Protein AF-A0A432JKK3-F1 (afdb_monomer)

Foldseek 3Di:
DAFLDWDDLDDQKIKGWDFDADPVRHTQFTKIWIWRCNPVVDIDTLEMDTPRAWDWCCSPVVQQWDQDNVQQWIWTWTQGPVVLDAWIFIWHCPPSYTDGPDTGFQQDDPPVDDWDDPAAWDDQPPPLPPDDADPPGKTKGKAQQLADDDIPQKDKDKAAPVRCVVCVVNVSNPPDDRDVSIIMIIIHGNPPSRTFHFRHWDDDPQWIWTDGPFWIWTARPNNRHTDDIDTRD

Secondary structure (DSSP, 8-state):
-EEEEEEEEETTEEEEEEEEE-TTS-EEEEEEEEEE-SSTTS-EEEEEEE-SS-B-GGGT-GGG-EEEGGGTEEEEEEEETTTTEEEEEEEEEETTEEEEEEEE--PPP---PPP---SPEE---TT-TTS-PPTT--EEEEETT-----BTTEEEEEE-HHHHHHHGGGGT--S----TT-EEEEEEE-SS--PPPP-EEEEETTEEEEEETTEEEEEETTT--EEEEEE--

Solvent-accessible surface area (backbone atoms only — not comparable to full-atom values): 13101 Å² total; per-residue (Å²): 87,57,60,63,33,78,43,79,76,53,93,42,29,37,40,28,33,28,33,35,34,49,99,86,68,50,73,56,15,21,28,37,37,37,28,41,44,76,44,80,93,64,64,42,80,62,31,67,45,70,69,82,29,44,40,48,58,39,52,84,39,63,80,25,46,32,79,42,73,95,78,28,35,38,36,35,33,36,40,21,82,91,76,72,42,30,23,30,42,36,29,38,53,56,96,73,40,59,42,78,78,48,69,44,65,64,64,80,79,91,71,87,66,82,75,59,76,94,38,57,70,48,81,62,49,96,74,60,85,82,66,94,68,61,85,88,45,71,50,41,25,50,28,69,85,51,59,64,70,69,36,70,67,33,51,67,50,76,30,43,55,66,46,38,73,74,49,16,67,82,70,18,49,65,97,72,86,57,54,90,66,19,26,38,34,47,29,29,56,44,89,75,68,82,38,62,53,43,56,36,53,49,76,60,90,79,28,37,33,39,32,30,95,54,34,41,34,33,18,39,62,90,79,54,46,79,74,46,78,43,71,69,54

Structure (mmCIF, N/CA/C/O backbone):
data_AF-A0A432JKK3-F1
#
_entry.id   AF-A0A432JKK3-F1
#
loop_
_atom_site.group_PDB
_atom_site.id
_atom_site.type_symbol
_atom_site.label_atom_id
_atom_site.label_alt_id
_atom_site.label_comp_id
_atom_site.label_asym_id
_atom_site.label_entity_id
_atom_site.label_seq_id
_atom_site.pdbx_PDB_ins_code
_atom_site.Cartn_x
_atom_site.Cartn_y
_atom_site.Cartn_z
_atom_site.occupancy
_atom_site.B_iso_or_equiv
_atom_site.auth_seq_id
_atom_site.auth_comp_id
_atom_site.auth_asym_id
_atom_site.auth_atom_id
_atom_site.pdbx_PDB_model_num
ATOM 1 N N . GLY A 1 1 ? -4.359 12.176 16.155 1.00 91.50 1 GLY A N 1
ATOM 2 C CA . GLY A 1 1 ? -4.530 11.662 14.775 1.00 91.50 1 GLY A CA 1
ATOM 3 C C . GLY A 1 1 ? -5.991 11.670 14.350 1.00 91.50 1 GLY A C 1
ATOM 4 O O . GLY A 1 1 ? -6.833 12.000 15.174 1.00 91.50 1 GLY A O 1
ATOM 5 N N . TYR A 1 2 ? -6.294 11.298 13.104 1.00 94.62 2 TYR A N 1
ATOM 6 C CA . TYR A 1 2 ? -7.647 11.281 12.518 1.00 94.62 2 TYR A CA 1
ATOM 7 C C . TYR A 1 2 ? -7.847 10.081 11.573 1.00 94.62 2 TYR A C 1
ATOM 9 O O . TYR A 1 2 ? -6.875 9.408 11.229 1.00 94.62 2 TYR A O 1
ATOM 17 N N . SER A 1 3 ? -9.094 9.836 11.160 1.00 95.94 3 SER A N 1
ATOM 18 C CA . SER A 1 3 ? -9.457 8.881 10.102 1.00 95.94 3 SER A CA 1
ATOM 19 C C . SER A 1 3 ? -9.957 9.657 8.882 1.00 95.94 3 SER A C 1
ATOM 21 O O . SER A 1 3 ? -10.907 10.429 9.007 1.00 95.94 3 SER A O 1
ATOM 23 N N . GLY A 1 4 ? -9.310 9.490 7.729 1.00 95.12 4 GLY A N 1
ATOM 24 C CA . GLY A 1 4 ? -9.723 10.073 6.446 1.00 95.12 4 GLY A CA 1
ATOM 25 C C . GLY A 1 4 ? -10.670 9.168 5.649 1.00 95.12 4 GLY A C 1
ATOM 26 O O . GLY A 1 4 ? -11.428 9.648 4.811 1.00 95.12 4 GLY A O 1
ATOM 27 N N . TYR A 1 5 ? -10.673 7.868 5.949 1.00 97.69 5 TYR A N 1
ATOM 28 C CA . TYR A 1 5 ? -11.545 6.866 5.342 1.00 97.69 5 TYR A CA 1
ATOM 29 C C . TYR A 1 5 ? -12.106 5.925 6.413 1.00 97.69 5 TYR A C 1
ATOM 31 O O . TYR A 1 5 ? -11.402 5.568 7.357 1.00 97.69 5 TYR A O 1
ATOM 39 N N . LEU A 1 6 ? -13.373 5.531 6.276 1.00 97.25 6 LEU A N 1
ATOM 40 C CA . LEU A 1 6 ? -14.058 4.596 7.171 1.00 97.25 6 LEU A CA 1
ATOM 41 C C . LEU A 1 6 ? -14.615 3.431 6.352 1.00 97.25 6 LEU A C 1
ATOM 43 O O . LEU A 1 6 ? -15.254 3.654 5.323 1.00 97.25 6 LEU A O 1
ATOM 47 N N . HIS A 1 7 ? -14.417 2.205 6.830 1.00 97.81 7 HIS A N 1
ATOM 48 C CA . HIS A 1 7 ? -14.929 1.002 6.182 1.00 97.81 7 HIS A CA 1
ATOM 49 C C . HIS A 1 7 ? -15.589 0.053 7.193 1.00 97.81 7 HIS A C 1
ATOM 51 O O . HIS A 1 7 ? -14.950 -0.292 8.188 1.00 97.81 7 HIS A O 1
ATOM 57 N N . PRO A 1 8 ? -16.835 -0.401 6.967 1.00 96.88 8 PRO A N 1
ATOM 58 C CA . PRO A 1 8 ? -17.436 -1.463 7.771 1.00 96.88 8 PRO A CA 1
ATOM 59 C C . PRO A 1 8 ? -16.678 -2.784 7.588 1.00 96.88 8 PRO A C 1
ATOM 61 O O . PRO A 1 8 ? -16.481 -3.226 6.461 1.00 96.88 8 PRO A O 1
ATOM 64 N N . VAL A 1 9 ? -16.271 -3.426 8.683 1.00 97.06 9 VAL A N 1
ATOM 65 C CA . VAL A 1 9 ? -15.482 -4.683 8.662 1.00 97.06 9 VAL A CA 1
ATOM 66 C C . VAL A 1 9 ? -16.174 -5.837 9.393 1.00 97.06 9 VAL A C 1
ATOM 68 O O . VAL A 1 9 ? -15.612 -6.914 9.559 1.00 97.06 9 VAL A O 1
ATOM 71 N N . GLY A 1 10 ? -17.417 -5.628 9.818 1.00 90.94 10 GLY A N 1
ATOM 72 C CA . GLY A 1 10 ? -18.243 -6.615 10.499 1.00 90.94 10 GLY A CA 1
ATOM 73 C C . GLY A 1 10 ? -19.447 -5.954 11.157 1.00 90.94 10 GLY A C 1
ATOM 74 O O . GLY A 1 10 ? -19.631 -4.737 11.067 1.00 90.94 10 GLY A O 1
ATOM 75 N N . ASP A 1 11 ? -20.254 -6.756 11.840 1.00 91.38 11 ASP A N 1
ATOM 76 C CA . ASP A 1 11 ? -21.423 -6.256 12.558 1.00 91.38 11 ASP A CA 1
ATOM 77 C C . ASP A 1 11 ? -20.986 -5.351 13.713 1.00 91.38 11 ASP A C 1
ATOM 79 O O . ASP A 1 11 ? -20.280 -5.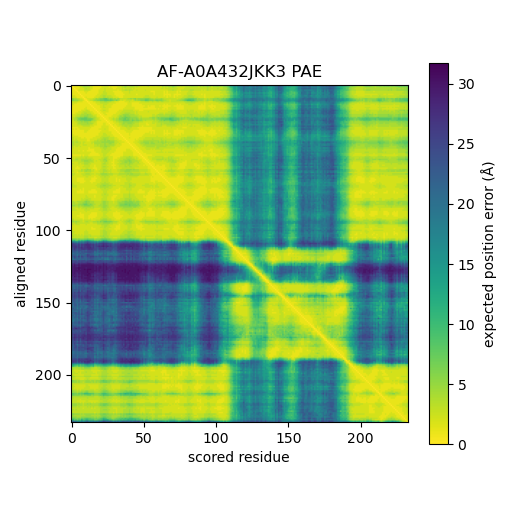776 14.625 1.00 91.38 11 ASP A O 1
ATOM 83 N N . GLY A 1 12 ? -21.385 -4.078 13.649 1.00 95.44 12 GLY A N 1
ATOM 84 C CA . GLY A 1 12 ? -21.014 -3.078 14.650 1.00 95.44 12 GLY A CA 1
ATOM 85 C C . GLY A 1 12 ? -19.531 -2.698 14.649 1.00 95.44 12 GLY A C 1
ATOM 86 O O . GLY A 1 12 ? -19.095 -2.057 15.596 1.00 95.44 12 GLY A O 1
ATOM 87 N N . LEU A 1 13 ? -18.752 -3.050 13.617 1.00 97.62 13 LEU A N 1
ATOM 88 C CA . LEU A 1 13 ? -17.323 -2.731 13.543 1.00 97.62 13 LEU A CA 1
ATOM 89 C C . LEU A 1 13 ? -16.984 -1.856 12.337 1.00 97.62 13 LEU A C 1
ATOM 91 O O . LEU A 1 13 ? -17.356 -2.153 11.198 1.00 97.62 13 LEU A O 1
ATOM 95 N N . VAL A 1 14 ? -16.198 -0.808 12.582 1.00 98.06 14 VAL A N 1
ATOM 96 C CA . VAL A 1 14 ? -15.684 0.094 11.543 1.00 98.06 14 VAL A CA 1
ATOM 97 C C . VAL A 1 14 ? -14.173 0.232 11.674 1.00 98.06 14 VAL A C 1
ATOM 99 O O . VAL A 1 14 ? -13.651 0.542 12.741 1.00 98.06 14 VAL A O 1
ATOM 102 N N . LEU A 1 15 ? -13.465 0.050 10.563 1.00 98.50 15 LEU A N 1
ATOM 103 C CA . LEU A 1 15 ? -12.052 0.378 10.438 1.00 98.50 15 LEU A CA 1
ATOM 104 C C . LEU A 1 15 ? -11.906 1.817 9.940 1.00 98.50 15 LEU A C 1
ATOM 106 O O . LEU A 1 15 ? -12.374 2.152 8.852 1.00 98.50 15 LEU A O 1
ATOM 110 N N . GLY A 1 16 ? -11.237 2.661 10.720 1.00 98.06 16 GLY A N 1
ATOM 111 C CA . GLY A 1 16 ? -10.839 3.999 10.302 1.00 98.06 16 GLY A CA 1
ATOM 112 C C . GLY A 1 16 ? -9.382 4.045 9.866 1.00 98.06 16 GLY A C 1
ATOM 113 O O . GLY A 1 16 ? -8.504 3.699 10.648 1.00 98.06 16 GLY A O 1
ATOM 114 N N . ILE A 1 17 ? -9.127 4.496 8.641 1.00 98.44 17 ILE A N 1
ATOM 115 C CA . ILE A 1 17 ? -7.791 4.644 8.053 1.00 98.44 17 ILE A CA 1
ATOM 116 C C . ILE A 1 17 ? -7.478 6.132 7.919 1.00 98.44 17 ILE A C 1
ATOM 118 O O . ILE A 1 17 ? -8.304 6.907 7.434 1.00 98.44 17 ILE A O 1
ATOM 122 N N . GLY A 1 18 ? -6.295 6.541 8.362 1.00 96.69 18 GLY A N 1
ATOM 123 C CA . GLY A 1 18 ? -5.851 7.927 8.295 1.00 96.69 18 GLY A CA 1
ATOM 124 C C . GLY A 1 18 ? -4.433 8.106 8.816 1.00 96.69 18 GLY A C 1
ATOM 125 O O . GLY A 1 18 ? -3.538 7.321 8.499 1.00 96.69 18 GLY A O 1
ATOM 126 N N . GLN A 1 19 ? -4.238 9.126 9.651 1.00 96.75 19 GLN A N 1
ATOM 127 C CA . GLN A 1 19 ? -2.922 9.542 10.134 1.00 96.75 19 GLN A CA 1
ATOM 128 C C . GLN A 1 19 ? -2.880 9.674 11.655 1.00 96.75 19 GLN A C 1
ATOM 130 O O . GLN A 1 19 ? -3.795 10.208 12.297 1.00 96.75 19 GLN A O 1
ATOM 135 N N . ASP A 1 20 ? -1.757 9.280 12.244 1.00 96.31 20 ASP A N 1
ATOM 136 C CA . ASP A 1 20 ? -1.329 9.813 13.527 1.00 96.31 20 ASP A CA 1
ATOM 137 C C . ASP A 1 20 ? -0.952 11.286 13.399 1.00 96.31 20 ASP A C 1
ATOM 139 O O . ASP A 1 20 ? -0.546 11.765 12.339 1.00 96.31 20 ASP A O 1
ATOM 143 N N . ALA A 1 21 ? -1.148 12.027 14.487 1.00 94.81 21 ALA A N 1
ATOM 144 C CA . ALA A 1 21 ? -0.837 13.447 14.528 1.00 94.81 21 ALA A CA 1
ATOM 145 C C . ALA A 1 21 ? -0.554 13.905 15.956 1.00 94.81 21 ALA A C 1
ATOM 147 O O . ALA A 1 21 ? -1.167 13.384 16.891 1.00 94.81 21 ALA A O 1
ATOM 148 N N . THR A 1 22 ? 0.321 14.901 16.086 1.00 94.12 22 THR A N 1
ATOM 149 C CA . THR A 1 22 ? 0.602 15.608 17.342 1.00 94.12 22 THR A CA 1
ATOM 150 C C . THR A 1 22 ? -0.584 16.471 17.781 1.00 94.12 22 THR A C 1
ATOM 152 O O . THR A 1 22 ? -1.463 16.789 16.978 1.00 94.12 22 THR A O 1
ATOM 155 N N . ASP A 1 23 ? -0.560 16.951 19.028 1.00 93.19 23 ASP A N 1
ATOM 156 C CA . ASP A 1 23 ? -1.584 17.860 19.577 1.00 93.19 23 ASP A CA 1
ATOM 157 C C . ASP A 1 23 ? -1.678 19.203 18.832 1.00 93.19 23 ASP A C 1
ATOM 159 O O . ASP A 1 23 ? -2.687 19.897 18.888 1.00 93.19 23 ASP A O 1
ATOM 163 N N . THR A 1 24 ? -0.628 19.566 18.092 1.00 94.62 24 THR A N 1
ATOM 164 C CA . THR A 1 24 ? -0.591 20.749 17.221 1.00 94.62 24 THR A CA 1
ATOM 165 C C . THR A 1 24 ? -1.095 20.474 15.799 1.00 94.62 24 THR A C 1
ATOM 167 O O . THR A 1 24 ? -1.002 21.348 14.940 1.00 94.62 24 THR A O 1
ATOM 170 N N . GLY A 1 25 ? -1.611 19.271 15.529 1.00 91.50 25 GLY A N 1
ATOM 171 C CA . GLY A 1 25 ? -2.200 18.886 14.244 1.00 91.50 25 GLY A CA 1
ATOM 172 C C . GLY A 1 25 ? -1.196 18.452 13.173 1.00 91.50 25 GLY A C 1
ATOM 173 O O . GLY A 1 25 ? -1.581 18.254 12.023 1.00 91.50 25 GLY A O 1
ATOM 174 N N . ARG A 1 26 ? 0.087 18.281 13.511 1.00 94.25 26 ARG A N 1
ATOM 175 C CA . ARG A 1 26 ? 1.092 17.798 12.555 1.00 94.25 26 ARG A CA 1
ATOM 176 C C . ARG A 1 26 ? 0.967 16.288 12.395 1.00 94.25 26 ARG A C 1
ATOM 178 O O . ARG A 1 26 ? 1.131 15.575 13.380 1.00 94.25 26 ARG A O 1
ATOM 185 N N . THR A 1 27 ? 0.745 15.808 11.173 1.00 94.62 27 THR A N 1
ATOM 186 C CA . THR A 1 27 ? 0.708 14.370 10.877 1.00 94.62 27 THR A CA 1
ATOM 187 C C . THR A 1 27 ? 2.078 13.718 11.055 1.00 94.62 27 THR A C 1
ATOM 189 O O . THR A 1 27 ? 3.120 14.331 10.797 1.00 94.62 27 THR A O 1
ATOM 192 N N . THR A 1 28 ? 2.081 12.478 11.537 1.00 94.94 28 THR A N 1
ATOM 193 C CA . THR A 1 28 ? 3.302 11.747 11.906 1.00 94.94 28 THR A CA 1
ATOM 194 C C . THR A 1 28 ? 3.418 10.367 11.273 1.00 94.94 28 THR A C 1
ATOM 196 O O . THR A 1 28 ? 4.520 9.827 11.277 1.00 94.94 28 THR A O 1
ATOM 199 N N . GLY A 1 29 ? 2.344 9.807 10.713 1.00 96.38 29 GLY A N 1
ATOM 200 C CA . GLY A 1 29 ? 2.412 8.537 9.996 1.00 96.38 29 GLY A CA 1
ATOM 201 C C . GLY A 1 29 ? 1.060 7.864 9.794 1.00 96.38 29 GLY A C 1
ATOM 202 O O . GLY A 1 29 ? 0.101 8.166 10.506 1.00 96.38 29 GLY A O 1
ATOM 203 N N . ALA A 1 30 ? 1.009 6.931 8.846 1.00 97.19 30 ALA A N 1
ATOM 204 C CA . ALA A 1 30 ? -0.188 6.162 8.533 1.00 97.19 30 ALA A CA 1
ATOM 205 C C . ALA A 1 30 ? -0.690 5.376 9.752 1.00 97.19 30 ALA A C 1
ATOM 207 O O . ALA A 1 30 ? 0.095 4.829 10.538 1.00 97.19 30 ALA A O 1
ATOM 208 N N . LYS A 1 31 ? -2.014 5.306 9.882 1.00 97.50 31 LYS A N 1
ATOM 209 C CA . LYS A 1 31 ? -2.699 4.659 10.996 1.00 97.50 31 LYS A CA 1
ATOM 210 C C . LYS A 1 31 ? -3.990 3.987 10.545 1.00 97.50 31 LYS A C 1
ATOM 212 O O . LYS A 1 31 ? -4.717 4.534 9.717 1.00 97.50 31 LYS A O 1
ATOM 217 N N . ALA A 1 32 ? -4.313 2.861 11.171 1.00 98.38 32 ALA A N 1
ATOM 218 C CA . ALA A 1 32 ? -5.628 2.241 11.113 1.00 98.38 32 ALA A CA 1
ATOM 219 C C . ALA A 1 32 ? -6.142 1.956 12.534 1.00 98.38 32 ALA A C 1
ATOM 221 O O . ALA A 1 32 ? -5.441 1.352 13.341 1.00 98.38 32 ALA A O 1
ATOM 222 N N . THR A 1 33 ? -7.360 2.385 12.854 1.00 98.44 33 THR A N 1
ATOM 223 C CA . THR A 1 33 ? -7.996 2.166 14.161 1.00 98.44 33 THR A CA 1
ATOM 224 C C . THR A 1 33 ? -9.302 1.405 13.971 1.00 98.44 33 THR A C 1
ATOM 226 O O . THR A 1 33 ? -10.140 1.807 13.166 1.00 98.44 33 THR A O 1
ATOM 229 N N . LEU A 1 34 ? -9.475 0.312 14.711 1.00 98.56 34 LEU A N 1
ATOM 230 C CA . LEU A 1 34 ? -10.720 -0.446 14.766 1.00 98.56 34 LEU A CA 1
ATOM 231 C C . LEU A 1 34 ? -11.634 0.154 15.835 1.00 98.56 34 LEU A C 1
ATOM 233 O O . LEU A 1 34 ? -11.207 0.346 16.976 1.00 98.56 34 LEU A O 1
ATOM 237 N N . PHE A 1 35 ? -12.885 0.408 15.469 1.00 98.38 35 PHE A N 1
ATOM 238 C CA . PHE A 1 35 ? -13.911 0.940 16.352 1.00 98.38 35 PHE A CA 1
ATOM 239 C C . PHE A 1 35 ? -15.072 -0.041 16.496 1.00 98.38 35 PHE A C 1
ATOM 241 O O . PHE A 1 35 ? -15.539 -0.594 15.499 1.00 98.38 35 PHE A O 1
ATOM 248 N N . ASP A 1 36 ? -15.555 -0.194 17.726 1.00 97.81 36 ASP A N 1
ATOM 249 C CA . ASP A 1 36 ? -16.887 -0.710 18.023 1.00 97.81 36 ASP A CA 1
ATOM 250 C C . ASP A 1 36 ? -17.881 0.451 17.947 1.00 97.81 36 ASP A C 1
ATOM 252 O O . ASP A 1 36 ? -17.727 1.473 18.621 1.00 97.81 36 ASP A O 1
ATOM 256 N N . VAL A 1 37 ? -18.870 0.290 17.079 1.00 97.62 37 VAL A N 1
ATOM 257 C CA . VAL A 1 37 ? -19.963 1.226 16.811 1.00 97.62 37 VAL A CA 1
ATOM 258 C C . VAL A 1 37 ? -21.327 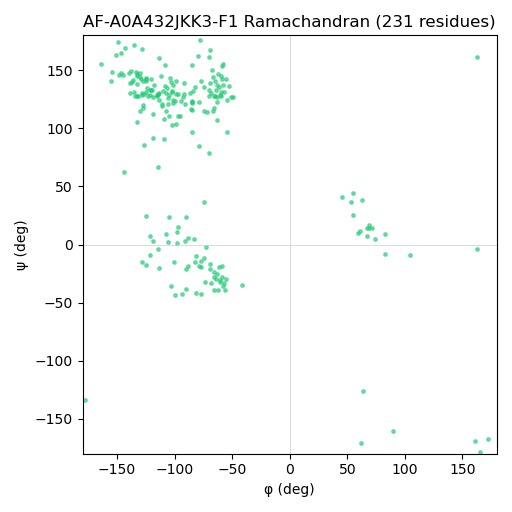0.548 16.986 1.00 97.62 37 VAL A C 1
ATOM 260 O O . VAL A 1 37 ? -22.312 0.964 16.380 1.00 97.62 37 VAL A O 1
ATOM 263 N N . SER A 1 38 ? -21.398 -0.519 17.788 1.00 96.56 38 SER A N 1
ATOM 264 C CA . SER A 1 38 ? -22.657 -1.180 18.159 1.00 96.56 38 SER A CA 1
ATOM 265 C C . SER A 1 38 ? -23.609 -0.242 18.911 1.00 96.56 38 SER A C 1
ATOM 267 O O . SER A 1 38 ? -24.826 -0.339 18.741 1.00 96.56 38 SER A O 1
ATOM 269 N N . ASP A 1 39 ? -23.052 0.709 19.665 1.00 96.56 39 ASP A N 1
ATOM 270 C CA . ASP A 1 39 ? -23.733 1.893 20.181 1.00 96.56 39 ASP A CA 1
ATOM 271 C C . ASP A 1 39 ? -23.218 3.149 19.456 1.00 96.56 39 ASP A C 1
ATOM 273 O O . ASP A 1 39 ? -22.084 3.592 19.656 1.00 96.56 39 ASP A O 1
ATOM 277 N N . LEU A 1 40 ? -24.057 3.730 18.594 1.00 93.94 40 LEU A N 1
ATOM 278 C CA . LEU A 1 40 ? -23.709 4.919 17.809 1.00 93.94 40 LEU A CA 1
ATOM 279 C C . LEU A 1 40 ? -23.575 6.185 18.667 1.00 93.94 40 LEU A C 1
ATOM 281 O O . LEU A 1 40 ? -22.903 7.126 18.240 1.00 93.94 40 LEU A O 1
ATOM 285 N N . ASP A 1 41 ? -24.180 6.208 19.858 1.00 97.25 41 ASP A N 1
ATOM 286 C CA . ASP A 1 41 ? -24.060 7.322 20.801 1.00 97.25 41 ASP A CA 1
ATOM 287 C C . ASP A 1 41 ? -22.762 7.229 21.628 1.00 97.25 41 ASP A C 1
ATOM 289 O O . ASP A 1 41 ? -22.337 8.219 22.234 1.00 97.25 41 ASP A O 1
ATOM 293 N N . ALA A 1 42 ? -22.099 6.065 21.630 1.00 96.56 42 ALA A N 1
ATOM 294 C CA . ALA A 1 42 ? -20.893 5.800 22.412 1.00 96.56 42 ALA A CA 1
ATOM 295 C C . ALA A 1 42 ? -19.873 4.888 21.686 1.00 96.56 42 ALA A C 1
ATOM 297 O O . ALA A 1 42 ? -19.530 3.819 22.198 1.00 96.56 42 ALA A O 1
ATOM 298 N N . PRO A 1 43 ? -19.321 5.300 20.526 1.00 96.69 43 PRO A N 1
ATOM 299 C CA . PRO A 1 43 ? -18.324 4.505 19.817 1.00 96.69 43 PRO A CA 1
ATOM 300 C C . PRO A 1 43 ? -17.026 4.372 20.626 1.00 96.69 43 PRO A C 1
ATOM 302 O O . PRO A 1 43 ? -16.550 5.337 21.233 1.00 96.69 43 PRO A O 1
ATOM 305 N N . THR A 1 44 ? -16.405 3.191 20.593 1.00 97.62 44 THR A N 1
ATOM 306 C CA . THR A 1 44 ? -15.156 2.917 21.324 1.00 97.62 44 THR A CA 1
ATOM 307 C C . THR A 1 44 ? -14.057 2.408 20.398 1.00 97.62 44 THR A C 1
ATOM 309 O O . THR A 1 44 ? -14.313 1.668 19.454 1.00 97.62 44 THR A O 1
ATOM 312 N N . ALA A 1 45 ? -12.810 2.820 20.635 1.00 97.38 45 ALA A N 1
ATOM 313 C CA . ALA A 1 45 ? -11.659 2.305 19.897 1.00 97.38 45 ALA A CA 1
ATOM 314 C C . ALA A 1 45 ? -11.173 0.999 20.541 1.00 97.38 45 ALA A C 1
ATOM 316 O O . ALA A 1 45 ? -10.819 0.992 21.719 1.00 97.38 45 ALA A O 1
ATOM 317 N N . LEU A 1 46 ? -11.128 -0.083 19.765 1.00 97.81 46 LEU A N 1
ATOM 318 C CA . LEU A 1 46 ? -10.714 -1.409 20.235 1.00 97.81 46 LEU A CA 1
ATOM 319 C C . LEU A 1 46 ? -9.209 -1.643 20.072 1.00 97.81 46 LEU A C 1
ATOM 321 O O . LEU A 1 46 ? -8.563 -2.239 20.930 1.00 97.81 46 LEU A O 1
ATOM 325 N N . GLY A 1 47 ? -8.634 -1.153 18.975 1.00 97.31 47 GLY A N 1
ATOM 326 C CA . GLY A 1 47 ? -7.228 -1.368 18.657 1.00 97.31 47 GLY A CA 1
ATOM 327 C C . GLY A 1 47 ? -6.731 -0.410 17.589 1.00 97.31 47 GLY A C 1
ATOM 328 O O . GLY A 1 47 ? -7.509 0.118 16.796 1.00 97.31 47 GLY A O 1
ATOM 329 N N . THR A 1 48 ? -5.425 -0.157 17.577 1.00 97.81 48 THR A N 1
ATOM 330 C CA . THR A 1 48 ? -4.783 0.712 16.587 1.00 97.81 48 THR A CA 1
ATOM 331 C C . THR A 1 48 ? -3.513 0.068 16.065 1.00 97.81 48 THR A C 1
ATOM 333 O O . THR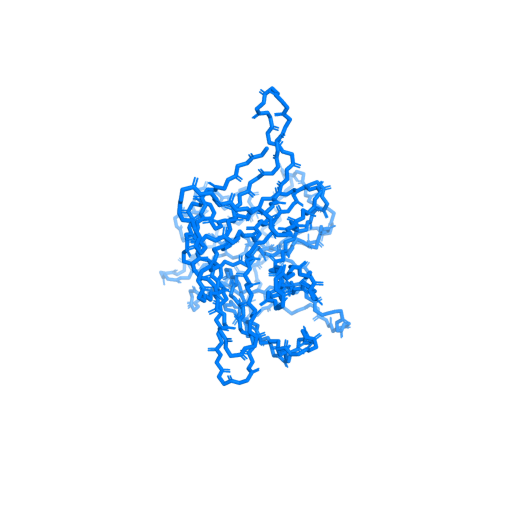 A 1 48 ? -2.657 -0.355 16.836 1.00 97.81 48 THR A O 1
ATOM 336 N N . TRP A 1 49 ? -3.397 0.050 14.744 1.00 98.12 49 TRP A N 1
ATOM 337 C CA . TRP A 1 49 ? -2.155 -0.156 14.029 1.00 98.12 49 TRP A CA 1
ATOM 338 C C . TRP A 1 49 ? -1.577 1.205 13.631 1.00 98.12 49 TRP A C 1
ATOM 340 O O . TRP A 1 49 ? -2.275 2.023 13.026 1.00 98.12 49 TRP A O 1
ATOM 350 N N . SER A 1 50 ? -0.303 1.427 13.943 1.00 96.69 50 SER A N 1
ATOM 351 C CA . SER A 1 50 ? 0.440 2.629 13.560 1.00 96.69 50 SER A CA 1
ATOM 352 C C . SER A 1 50 ? 1.716 2.220 12.840 1.00 96.69 50 SER A C 1
ATOM 354 O O . SER A 1 50 ? 2.499 1.427 13.359 1.00 96.69 50 SER A O 1
ATOM 356 N N . ALA A 1 51 ? 1.963 2.811 11.673 1.00 94.06 51 ALA A N 1
ATOM 357 C CA . ALA A 1 51 ? 3.151 2.507 10.881 1.00 94.06 51 ALA A CA 1
ATOM 358 C C . ALA A 1 51 ? 4.438 3.160 11.419 1.00 94.06 51 ALA A C 1
ATOM 360 O O . ALA A 1 51 ? 5.530 2.817 10.975 1.00 94.06 51 ALA A O 1
ATOM 361 N N . GLY A 1 52 ? 4.324 4.139 12.327 1.00 93.00 52 GLY A N 1
ATOM 362 C CA . GLY A 1 52 ? 5.457 4.936 12.820 1.00 93.00 52 GLY A CA 1
ATOM 363 C C . GLY A 1 52 ? 5.995 5.970 11.817 1.00 93.00 52 GLY A C 1
ATOM 364 O O . GLY A 1 52 ? 6.992 6.635 12.095 1.00 93.00 52 GLY A O 1
ATOM 365 N N . GLY A 1 53 ? 5.336 6.120 10.667 1.00 95.31 53 GLY A N 1
ATOM 366 C CA . GLY A 1 53 ? 5.740 6.986 9.564 1.00 95.31 53 GLY A CA 1
ATOM 367 C C . GLY A 1 53 ? 4.860 6.770 8.333 1.00 95.31 53 GLY A C 1
ATOM 368 O O . GLY A 1 53 ? 3.810 6.130 8.419 1.00 95.31 53 GLY A O 1
ATOM 369 N N . GLY A 1 54 ? 5.290 7.304 7.192 1.00 95.25 54 GLY A N 1
ATOM 370 C CA . GLY A 1 54 ? 4.642 7.087 5.899 1.00 95.25 54 GLY A CA 1
ATOM 371 C C . GLY A 1 54 ? 3.200 7.582 5.759 1.00 95.25 54 GLY A C 1
ATOM 372 O O . GLY A 1 54 ? 2.655 8.303 6.594 1.00 95.25 54 GLY A O 1
ATOM 373 N N . SER A 1 55 ? 2.588 7.190 4.650 1.00 95.38 55 SER A N 1
ATOM 374 C CA . SER A 1 55 ? 1.223 7.530 4.257 1.00 95.38 55 SER A CA 1
ATOM 375 C C . SER A 1 55 ? 0.577 6.381 3.494 1.00 95.38 55 SER A C 1
ATOM 377 O O . SER A 1 55 ? 1.258 5.481 3.004 1.00 95.38 55 SER A O 1
ATOM 379 N N . THR A 1 56 ? -0.743 6.437 3.362 1.00 97.00 56 THR A N 1
ATOM 380 C CA . THR A 1 56 ? -1.516 5.519 2.527 1.00 97.00 56 THR A CA 1
ATOM 381 C C . THR A 1 56 ? -2.348 6.308 1.530 1.00 97.00 56 THR A C 1
ATOM 383 O O . THR A 1 56 ? -2.908 7.347 1.872 1.00 97.00 56 THR A O 1
ATOM 386 N N . SER A 1 57 ? -2.453 5.810 0.298 1.00 96.06 57 SER A N 1
ATOM 387 C CA . SER A 1 57 ? -3.296 6.433 -0.725 1.00 96.06 57 SER A CA 1
ATOM 388 C C . SER A 1 57 ? -4.789 6.308 -0.437 1.00 96.06 57 SER A C 1
ATOM 390 O O . SER A 1 57 ? -5.572 7.070 -0.996 1.00 96.06 57 SER A O 1
ATOM 392 N N . VAL A 1 58 ? -5.191 5.407 0.467 1.00 97.69 58 VAL A N 1
ATOM 393 C CA . VAL A 1 58 ? -6.596 5.149 0.820 1.00 97.69 58 VAL A CA 1
ATOM 394 C C . VAL A 1 58 ? -7.334 6.412 1.279 1.00 97.69 58 VAL A C 1
ATOM 396 O O . VAL A 1 58 ? -8.533 6.537 1.038 1.00 97.69 58 VAL A O 1
ATOM 399 N N . GLU A 1 59 ? -6.632 7.372 1.889 1.00 92.88 59 GLU A N 1
ATOM 400 C CA . GLU A 1 59 ? -7.228 8.627 2.366 1.00 92.88 59 GLU A CA 1
ATOM 401 C C . GLU A 1 59 ? -7.804 9.500 1.235 1.00 92.88 59 GLU A C 1
ATOM 403 O O . GLU A 1 59 ? -8.726 10.278 1.475 1.00 92.88 59 GLU A O 1
ATOM 408 N N . TRP A 1 60 ? -7.298 9.374 0.003 1.00 92.44 60 TRP A N 1
ATOM 409 C CA . TRP A 1 60 ? -7.770 10.139 -1.163 1.00 92.44 60 TRP A CA 1
ATOM 410 C C . TRP A 1 60 ? -8.204 9.267 -2.349 1.00 92.44 60 TRP A C 1
ATOM 412 O O . TRP A 1 60 ? -8.946 9.736 -3.212 1.00 92.44 60 TRP A O 1
ATOM 422 N N . ASP A 1 61 ? -7.802 7.998 -2.385 1.00 96.25 61 ASP A N 1
ATOM 423 C CA . ASP A 1 61 ? -8.269 6.986 -3.328 1.00 96.25 61 ASP A CA 1
ATOM 424 C C . ASP A 1 61 ? -8.766 5.746 -2.575 1.00 96.25 61 ASP A C 1
ATOM 426 O O . ASP A 1 61 ? -8.063 4.751 -2.403 1.00 96.25 61 ASP A O 1
ATOM 430 N N . HIS A 1 62 ? -10.032 5.787 -2.159 1.00 94.31 62 HIS A N 1
ATOM 431 C CA . HIS A 1 62 ? -10.691 4.681 -1.457 1.00 94.31 62 HIS A CA 1
ATOM 432 C C . HIS A 1 62 ? -10.714 3.369 -2.259 1.00 94.31 62 HIS A C 1
ATOM 434 O O . HIS A 1 62 ? -10.911 2.308 -1.674 1.00 94.31 62 HIS A O 1
ATOM 440 N N . ARG A 1 63 ? -10.504 3.406 -3.585 1.00 95.56 63 ARG A N 1
ATOM 441 C CA . ARG A 1 63 ? -10.437 2.196 -4.426 1.00 95.56 63 ARG A CA 1
ATOM 442 C C . ARG A 1 63 ? -9.131 1.426 -4.255 1.00 95.56 63 ARG A C 1
ATOM 444 O O . ARG A 1 63 ? -9.019 0.313 -4.757 1.00 95.56 63 ARG A O 1
ATOM 451 N N . ALA A 1 64 ? -8.142 2.021 -3.594 1.00 97.12 64 ALA A N 1
ATOM 452 C CA . ALA A 1 64 ? -6.888 1.363 -3.268 1.00 97.12 64 ALA A CA 1
ATOM 453 C C . ALA A 1 64 ? -7.021 0.392 -2.080 1.00 97.12 64 ALA A C 1
ATOM 455 O O . ALA A 1 64 ? -6.179 -0.489 -1.914 1.00 97.12 64 ALA A O 1
ATOM 456 N N . PHE A 1 65 ? -8.068 0.550 -1.265 1.00 98.31 65 PHE A N 1
ATOM 457 C CA . PHE A 1 65 ? -8.341 -0.303 -0.117 1.00 98.31 65 PHE A CA 1
ATOM 458 C C . PHE A 1 65 ? -9.058 -1.592 -0.525 1.00 98.31 65 PHE A C 1
ATOM 460 O O . PHE A 1 65 ? -10.050 -1.554 -1.255 1.00 98.31 65 PHE A O 1
ATOM 467 N N . LEU A 1 66 ? -8.606 -2.717 0.022 1.00 98.38 66 LEU A N 1
ATOM 468 C CA . LEU A 1 66 ? -9.249 -4.017 -0.115 1.00 98.38 66 LEU A CA 1
ATOM 469 C C . LEU A 1 66 ? -9.673 -4.530 1.261 1.00 98.38 66 LEU A C 1
ATOM 471 O O . LEU A 1 66 ? -8.853 -4.651 2.167 1.00 98.38 66 LEU A O 1
ATOM 475 N N . TRP A 1 67 ? -10.946 -4.900 1.386 1.00 98.00 67 TRP A N 1
ATOM 476 C CA . TRP A 1 67 ? -11.447 -5.717 2.487 1.00 98.00 67 TRP A CA 1
ATOM 477 C C . TRP A 1 67 ? -11.851 -7.091 1.960 1.00 98.00 67 TRP A C 1
ATOM 479 O O . TRP A 1 67 ? -12.746 -7.206 1.120 1.00 98.00 67 TRP A O 1
ATOM 489 N N . TRP A 1 68 ? -11.198 -8.134 2.464 1.00 97.50 68 TRP A N 1
ATOM 490 C CA . TRP A 1 68 ? -11.502 -9.522 2.155 1.00 97.50 68 TRP A CA 1
ATOM 491 C C . TRP A 1 68 ? -12.127 -10.203 3.371 1.00 97.50 68 TRP A C 1
ATOM 493 O O . TRP A 1 68 ? -11.439 -10.749 4.234 1.00 97.50 68 TRP A O 1
ATOM 503 N N . ALA A 1 69 ? -13.459 -10.149 3.436 1.00 96.50 69 ALA A N 1
ATOM 504 C CA . ALA A 1 69 ? -14.240 -10.666 4.557 1.00 96.50 69 ALA A CA 1
ATOM 505 C C . ALA A 1 69 ? -13.996 -12.157 4.887 1.00 96.50 69 ALA A C 1
ATOM 507 O O . ALA A 1 69 ? -13.927 -12.458 6.078 1.00 96.50 69 ALA A O 1
ATOM 508 N N . PRO A 1 70 ? -13.830 -13.084 3.914 1.00 95.56 70 PRO A N 1
ATOM 509 C CA . PRO A 1 70 ? -13.630 -14.506 4.215 1.00 95.56 70 PRO A CA 1
ATOM 510 C C . PRO A 1 70 ? -12.422 -14.807 5.108 1.00 95.56 70 PRO A C 1
ATOM 512 O O . PRO A 1 70 ? -12.509 -15.688 5.957 1.00 95.56 70 PRO A O 1
ATOM 515 N N . GLU A 1 71 ? -11.326 -14.057 4.957 1.00 95.62 71 GLU A N 1
ATOM 516 C CA . GLU A 1 71 ? -10.142 -14.184 5.822 1.00 95.62 71 GLU A CA 1
ATOM 517 C C . GLU A 1 71 ? -9.986 -13.036 6.826 1.00 95.62 71 GLU A C 1
ATOM 519 O O . GLU A 1 71 ? -9.020 -13.001 7.592 1.00 95.62 71 GLU A O 1
ATOM 524 N N . GLN A 1 72 ? -10.934 -12.099 6.832 1.00 97.12 72 GLN A N 1
ATOM 525 C CA . GLN A 1 72 ? -10.911 -10.893 7.654 1.00 97.12 72 GLN A CA 1
ATOM 526 C C . GLN A 1 72 ? -9.630 -10.061 7.463 1.00 97.12 72 GLN A C 1
ATOM 528 O O . GLN A 1 72 ? -9.010 -9.600 8.429 1.00 97.12 72 GLN A O 1
ATOM 533 N N . LEU A 1 73 ? -9.218 -9.893 6.203 1.00 97.94 73 LEU A N 1
ATOM 534 C CA . LEU A 1 73 ? -8.010 -9.161 5.828 1.00 97.94 73 LEU A CA 1
ATOM 535 C C . LEU A 1 73 ? -8.346 -7.791 5.242 1.00 97.94 73 LEU A C 1
ATOM 537 O O . LEU A 1 73 ? -9.124 -7.670 4.297 1.00 97.94 73 LEU A O 1
ATOM 541 N N . ALA A 1 74 ? -7.709 -6.759 5.779 1.00 98.31 74 ALA A N 1
ATOM 542 C CA . ALA A 1 74 ? -7.692 -5.405 5.254 1.00 98.31 74 ALA A CA 1
ATOM 543 C C . ALA A 1 74 ? -6.322 -5.136 4.621 1.00 98.31 74 ALA A C 1
ATOM 545 O O . ALA A 1 74 ? -5.300 -5.213 5.302 1.00 98.31 74 ALA A O 1
ATOM 546 N N . VAL A 1 75 ? -6.295 -4.812 3.330 1.00 98.62 75 VAL A N 1
ATOM 547 C CA . VAL A 1 75 ? -5.066 -4.520 2.586 1.00 98.62 75 VAL A CA 1
ATOM 548 C C . VAL A 1 75 ? -5.081 -3.069 2.125 1.00 98.62 75 VAL A C 1
ATOM 550 O O . VAL A 1 75 ? -6.053 -2.597 1.531 1.00 98.62 75 VAL A O 1
ATOM 553 N N . LEU A 1 76 ? -3.999 -2.349 2.417 1.00 98.19 76 LEU A N 1
ATOM 554 C CA . LEU A 1 76 ? -3.838 -0.944 2.057 1.00 98.19 76 LEU A CA 1
ATOM 555 C C . LEU A 1 76 ? -2.428 -0.669 1.526 1.00 98.19 76 LEU A C 1
ATOM 557 O O . LEU A 1 76 ? -1.454 -1.158 2.104 1.00 98.19 76 LEU A O 1
ATOM 561 N N . PRO A 1 77 ? -2.276 0.155 0.478 1.00 97.81 77 PRO A N 1
ATOM 562 C CA . PRO A 1 77 ? -0.973 0.677 0.106 1.00 97.81 77 PRO A CA 1
ATOM 563 C C . PRO A 1 77 ? -0.335 1.482 1.227 1.00 97.81 77 PRO A C 1
ATOM 565 O O . PRO A 1 77 ? -1.012 2.216 1.949 1.00 97.81 77 PRO A O 1
ATOM 568 N N . PHE A 1 78 ? 0.980 1.391 1.323 1.00 97.62 78 PHE A N 1
ATOM 569 C CA . PHE A 1 78 ? 1.798 2.119 2.272 1.00 97.62 78 PHE A CA 1
ATOM 570 C C . PHE A 1 78 ? 3.069 2.604 1.584 1.00 97.62 78 PHE A C 1
ATOM 572 O O . PHE A 1 78 ? 3.777 1.831 0.941 1.00 97.62 78 PHE A O 1
ATOM 579 N N . THR A 1 79 ? 3.362 3.886 1.755 1.00 95.12 79 THR A N 1
ATOM 580 C CA . THR A 1 79 ? 4.559 4.526 1.214 1.00 95.12 79 THR A CA 1
ATOM 581 C C . THR A 1 79 ? 5.234 5.334 2.311 1.00 95.12 79 THR A C 1
ATOM 583 O O . THR A 1 79 ? 4.588 6.187 2.925 1.00 95.12 79 THR A O 1
ATOM 586 N N . ASP A 1 80 ? 6.525 5.134 2.538 1.00 94.38 80 ASP A N 1
ATOM 587 C CA . ASP A 1 80 ? 7.326 5.950 3.443 1.00 94.38 80 ASP A CA 1
ATOM 588 C C . ASP A 1 80 ? 8.644 6.358 2.791 1.00 94.38 80 ASP A C 1
ATOM 590 O O . ASP A 1 80 ? 9.588 5.584 2.682 1.00 94.38 80 ASP A O 1
ATOM 594 N N . TRP A 1 81 ? 8.714 7.627 2.403 1.00 85.50 81 TRP A N 1
ATOM 595 C CA . TRP A 1 81 ? 9.885 8.221 1.766 1.00 85.50 81 TRP A CA 1
ATOM 596 C C . TRP A 1 81 ? 11.111 8.280 2.685 1.00 85.50 81 TRP A C 1
ATOM 598 O O . TRP A 1 81 ? 12.231 8.362 2.195 1.00 85.50 81 TRP A O 1
ATOM 608 N N . ARG A 1 82 ? 10.929 8.271 4.016 1.00 85.81 82 ARG A N 1
ATOM 609 C CA . ARG A 1 82 ? 12.061 8.326 4.959 1.00 85.81 82 ARG A CA 1
ATOM 610 C C . ARG A 1 82 ? 12.827 7.015 5.023 1.00 85.81 82 ARG A C 1
ATOM 612 O O . ARG A 1 82 ? 14.024 7.031 5.289 1.00 85.81 82 ARG A O 1
ATOM 619 N N . SER A 1 83 ? 12.115 5.912 4.837 1.00 84.88 83 SER A N 1
ATOM 620 C CA . SER A 1 83 ? 12.644 4.551 4.857 1.00 84.88 83 SER A CA 1
ATOM 621 C C . SER A 1 83 ? 12.702 3.929 3.459 1.00 84.88 83 SER A C 1
ATOM 623 O O . SER A 1 83 ? 12.937 2.731 3.351 1.00 84.88 83 SER A O 1
ATOM 625 N N . ASP A 1 84 ? 12.462 4.731 2.415 1.00 83.19 84 ASP A N 1
ATOM 626 C CA . ASP A 1 84 ? 12.366 4.312 1.011 1.00 83.19 84 ASP A CA 1
ATOM 627 C C . ASP A 1 84 ? 11.505 3.051 0.808 1.00 83.19 84 ASP A C 1
ATOM 629 O O . ASP A 1 84 ? 11.840 2.128 0.074 1.00 83.19 84 ASP A O 1
ATOM 633 N N . THR A 1 85 ? 10.389 2.981 1.536 1.00 87.88 85 THR A N 1
ATOM 634 C CA . THR A 1 85 ? 9.531 1.795 1.585 1.00 87.88 85 THR A CA 1
ATOM 635 C C . THR A 1 85 ? 8.255 2.026 0.793 1.00 87.88 85 THR A C 1
ATOM 637 O O . THR A 1 85 ? 7.495 2.946 1.091 1.00 87.88 85 THR A O 1
ATOM 640 N N . ASN A 1 86 ? 7.969 1.131 -0.150 1.00 93.56 86 ASN A N 1
ATOM 641 C CA . ASN A 1 86 ? 6.709 1.062 -0.882 1.00 93.56 86 ASN A CA 1
ATOM 642 C C . ASN A 1 86 ? 6.154 -0.362 -0.789 1.00 93.56 86 ASN A C 1
ATOM 644 O O . ASN A 1 86 ? 6.783 -1.309 -1.253 1.00 93.56 86 ASN A O 1
ATOM 648 N N . ALA A 1 87 ? 4.982 -0.516 -0.179 1.00 95.62 87 ALA A N 1
ATOM 649 C CA . ALA A 1 87 ? 4.397 -1.817 0.119 1.00 95.62 87 ALA A CA 1
ATOM 650 C C . ALA A 1 87 ? 2.863 -1.773 0.106 1.00 95.62 87 ALA A C 1
ATOM 652 O O . ALA A 1 87 ? 2.248 -0.710 0.016 1.00 95.62 87 ALA A O 1
ATOM 653 N N . ALA A 1 88 ? 2.237 -2.933 0.256 1.00 98.06 88 ALA A N 1
ATOM 654 C CA . ALA A 1 88 ? 0.876 -3.063 0.742 1.00 98.06 88 ALA A CA 1
ATOM 655 C C . ALA A 1 88 ? 0.920 -3.759 2.102 1.00 98.06 88 ALA A C 1
ATOM 657 O O . ALA A 1 88 ? 1.497 -4.838 2.247 1.00 98.06 88 ALA A O 1
ATOM 658 N N . VAL A 1 89 ? 0.340 -3.109 3.106 1.00 98.31 89 VAL A N 1
ATOM 659 C CA . VAL A 1 89 ? 0.214 -3.642 4.461 1.00 98.31 89 VAL A CA 1
ATOM 660 C C . VAL A 1 89 ? -1.015 -4.533 4.505 1.00 98.31 89 VAL A C 1
ATOM 662 O O . VAL A 1 89 ? -2.086 -4.123 4.056 1.00 98.31 89 VAL A O 1
ATOM 665 N N . VAL A 1 90 ? -0.860 -5.727 5.069 1.00 98.56 90 VAL A N 1
ATOM 666 C CA . VAL A 1 90 ? -1.947 -6.679 5.288 1.00 98.56 90 VAL A CA 1
ATOM 667 C C . VAL A 1 90 ? -2.251 -6.719 6.781 1.00 98.56 90 VAL A C 1
ATOM 669 O O . VAL A 1 90 ? -1.424 -7.126 7.601 1.00 98.56 90 VAL A O 1
ATOM 672 N N . LEU A 1 91 ? -3.450 -6.271 7.139 1.00 98.56 91 LEU A N 1
ATOM 673 C CA . LEU A 1 91 ? -3.957 -6.244 8.504 1.00 98.56 91 LEU A CA 1
ATOM 674 C C . LEU A 1 91 ? -5.033 -7.316 8.665 1.00 98.56 91 LEU A C 1
ATOM 676 O O . LEU A 1 91 ? -5.978 -7.369 7.884 1.00 98.56 91 LEU A O 1
ATOM 680 N N . ARG A 1 92 ? -4.929 -8.141 9.703 1.00 98.12 92 ARG A N 1
ATOM 681 C CA . ARG A 1 92 ? -5.995 -9.050 10.125 1.00 98.12 92 ARG A CA 1
ATOM 682 C C . ARG A 1 92 ? -6.863 -8.365 11.172 1.00 98.12 92 ARG A C 1
ATOM 684 O O . ARG A 1 92 ? -6.338 -7.825 12.149 1.00 98.12 92 ARG A O 1
ATOM 691 N N . ILE A 1 93 ? -8.176 -8.401 10.957 1.00 97.81 93 ILE A N 1
ATOM 692 C CA . ILE A 1 93 ? -9.182 -7.800 11.836 1.00 97.81 93 ILE A CA 1
ATOM 693 C C . ILE A 1 93 ? -10.097 -8.905 12.354 1.00 97.81 93 ILE A C 1
ATOM 695 O O . ILE A 1 93 ? -11.093 -9.247 11.726 1.00 97.81 93 ILE A O 1
ATOM 699 N N . ALA A 1 94 ? -9.751 -9.475 13.502 1.00 94.75 94 ALA A N 1
ATOM 700 C CA . ALA A 1 94 ? -10.483 -10.588 14.097 1.00 94.75 94 ALA A CA 1
ATOM 701 C C . ALA A 1 94 ? -10.586 -10.406 15.612 1.00 94.75 94 ALA A C 1
ATOM 703 O O . ALA A 1 94 ? -9.694 -9.822 16.230 1.00 94.75 94 ALA A O 1
ATOM 704 N N . ASP A 1 95 ? -11.683 -10.882 16.203 1.00 92.00 95 ASP A N 1
ATOM 705 C CA . ASP A 1 95 ? -11.899 -10.902 17.657 1.00 92.00 95 ASP A CA 1
ATOM 706 C C . ASP A 1 95 ? -11.700 -9.535 18.346 1.00 92.00 95 ASP A C 1
ATOM 708 O O . ASP A 1 95 ? -11.160 -9.440 19.446 1.00 92.00 95 ASP A O 1
ATOM 712 N N . GLY A 1 96 ? -12.105 -8.450 17.674 1.00 92.38 96 GLY A N 1
ATOM 713 C CA . GLY A 1 96 ? -11.943 -7.080 18.178 1.00 92.38 96 GLY A CA 1
ATOM 714 C C . GLY A 1 96 ? -10.497 -6.571 18.173 1.00 92.38 96 GLY A C 1
ATOM 715 O O . GLY A 1 96 ? -10.199 -5.559 18.802 1.00 92.38 96 GLY A O 1
ATOM 716 N N . THR A 1 97 ? -9.589 -7.248 17.469 1.00 96.38 97 THR A N 1
ATOM 717 C CA . THR A 1 97 ? -8.173 -6.880 17.374 1.00 96.38 97 THR A CA 1
ATOM 718 C C . THR A 1 97 ? -7.783 -6.460 15.961 1.00 96.38 97 THR A C 1
ATOM 720 O O . THR A 1 97 ? -8.464 -6.771 14.984 1.00 96.38 97 THR A O 1
ATOM 723 N N . ILE A 1 98 ? -6.668 -5.735 15.863 1.00 98.19 98 ILE A N 1
ATOM 724 C CA . ILE A 1 98 ? -6.025 -5.348 14.608 1.00 98.19 98 ILE A CA 1
ATOM 725 C C . ILE A 1 98 ? -4.554 -5.753 14.677 1.00 98.19 98 ILE A C 1
ATOM 727 O O . ILE A 1 98 ? -3.833 -5.332 15.582 1.00 98.19 98 ILE A O 1
ATOM 731 N N . ILE A 1 99 ? -4.119 -6.606 13.752 1.00 97.75 99 ILE A N 1
ATOM 732 C CA . ILE A 1 99 ? -2.764 -7.168 13.743 1.00 97.75 99 ILE A CA 1
ATOM 733 C C . ILE A 1 99 ? -2.190 -7.041 12.336 1.00 97.75 99 ILE A C 1
ATOM 735 O O . ILE A 1 99 ? -2.814 -7.482 11.376 1.00 97.75 99 ILE A O 1
ATOM 739 N N . GLU A 1 100 ? -0.992 -6.473 12.201 1.00 98.19 100 GLU A N 1
ATOM 740 C CA . GLU A 1 100 ? -0.242 -6.562 10.944 1.00 98.19 100 GLU A CA 1
ATOM 741 C C . GLU A 1 100 ? 0.275 -7.994 10.780 1.00 98.19 100 GLU A C 1
ATOM 743 O O . GLU A 1 100 ? 1.094 -8.450 11.577 1.00 98.19 100 GLU A O 1
ATOM 748 N N . VAL A 1 101 ? -0.223 -8.712 9.770 1.00 97.50 101 VAL A N 1
ATOM 749 C CA . VAL A 1 101 ? 0.245 -10.077 9.460 1.00 97.50 101 VAL A CA 1
ATOM 750 C C . VAL A 1 101 ? 1.439 -10.069 8.512 1.00 97.50 101 VAL A C 1
ATOM 752 O O . VAL A 1 101 ? 2.186 -11.041 8.457 1.00 97.50 101 VAL A O 1
ATOM 755 N N . GLY A 1 102 ? 1.648 -8.959 7.806 1.00 97.56 102 GLY A N 1
ATOM 756 C CA . GLY A 1 102 ? 2.856 -8.702 7.042 1.00 97.56 102 GLY A CA 1
ATOM 757 C C . GLY A 1 102 ? 2.657 -7.626 5.986 1.00 97.56 102 GLY A C 1
ATOM 758 O O . GLY A 1 102 ? 1.645 -6.918 5.953 1.00 97.56 102 GLY A O 1
ATOM 759 N N . ARG A 1 103 ? 3.654 -7.512 5.111 1.00 96.69 103 ARG A N 1
ATOM 760 C CA . ARG A 1 103 ? 3.672 -6.575 3.990 1.00 96.69 103 ARG A CA 1
ATOM 761 C C . ARG A 1 103 ? 4.102 -7.303 2.731 1.00 96.69 103 ARG A C 1
ATOM 763 O O . ARG A 1 103 ? 4.966 -8.174 2.796 1.00 96.69 103 ARG A O 1
ATOM 770 N N . ILE A 1 104 ? 3.526 -6.911 1.604 1.00 95.56 104 ILE A N 1
ATOM 771 C CA . ILE A 1 104 ? 3.995 -7.314 0.278 1.00 95.56 104 ILE A CA 1
ATOM 772 C C . ILE A 1 104 ? 4.560 -6.100 -0.447 1.00 95.56 104 ILE A C 1
ATOM 774 O O . ILE A 1 104 ? 4.046 -4.991 -0.308 1.00 95.56 104 ILE A O 1
ATOM 778 N N . ASP A 1 105 ? 5.601 -6.314 -1.237 1.00 92.31 105 ASP A N 1
ATOM 779 C CA . ASP A 1 105 ? 6.194 -5.296 -2.091 1.00 92.31 105 ASP A CA 1
ATOM 780 C C . ASP A 1 105 ? 6.476 -5.857 -3.492 1.00 92.31 105 ASP A C 1
ATOM 782 O O . ASP A 1 105 ? 6.313 -7.056 -3.773 1.00 92.31 105 ASP A O 1
ATOM 786 N N . HIS A 1 106 ? 6.865 -4.961 -4.395 1.00 89.88 106 HIS A N 1
ATOM 787 C CA . HIS A 1 106 ? 7.235 -5.286 -5.770 1.00 89.88 106 HIS A CA 1
ATOM 788 C C . HIS A 1 106 ? 8.760 -5.235 -5.983 1.00 89.88 106 HIS A C 1
ATOM 790 O O . HIS A 1 106 ? 9.208 -5.058 -7.118 1.00 89.88 106 HIS A O 1
ATOM 796 N N . THR A 1 107 ? 9.564 -5.404 -4.922 1.00 81.69 107 THR A N 1
ATOM 797 C CA . THR A 1 107 ? 11.031 -5.468 -5.021 1.00 81.69 107 THR A CA 1
ATOM 798 C C . THR A 1 107 ? 11.420 -6.599 -5.972 1.00 81.69 107 THR A C 1
ATOM 800 O O . THR A 1 107 ? 10.860 -7.689 -5.851 1.00 81.69 107 THR A O 1
ATOM 803 N N . PRO A 1 108 ? 12.310 -6.411 -6.958 1.00 70.62 108 PRO A N 1
ATOM 804 C CA . PRO A 1 108 ? 12.762 -7.509 -7.813 1.00 70.62 108 PRO A CA 1
ATOM 805 C C . PRO A 1 108 ? 13.339 -8.675 -6.995 1.00 70.62 108 PRO A C 1
ATOM 807 O O . PRO A 1 108 ? 14.011 -8.450 -5.994 1.00 70.62 108 PRO A O 1
ATOM 810 N N . ASP A 1 109 ? 13.085 -9.919 -7.413 1.00 62.59 109 ASP A N 1
ATOM 811 C CA . ASP A 1 109 ? 13.812 -11.058 -6.842 1.00 62.59 109 ASP A CA 1
ATOM 812 C C . ASP A 1 109 ? 15.279 -10.976 -7.295 1.00 62.59 109 ASP A C 1
ATOM 814 O O . ASP A 1 109 ? 15.547 -10.836 -8.495 1.00 62.59 109 ASP A O 1
ATOM 818 N N . ASP A 1 110 ? 16.226 -11.097 -6.360 1.00 54.31 110 ASP A N 1
ATOM 819 C CA . ASP A 1 110 ? 17.657 -11.221 -6.662 1.00 54.31 110 ASP A CA 1
ATOM 820 C C . ASP A 1 110 ? 17.933 -12.592 -7.300 1.00 54.31 110 ASP A C 1
ATOM 822 O O . ASP A 1 110 ? 18.325 -13.563 -6.655 1.00 54.31 110 ASP A O 1
ATOM 826 N N . THR A 1 111 ? 17.619 -12.713 -8.588 1.00 50.28 111 THR A N 1
ATOM 827 C CA . THR A 1 111 ? 17.754 -13.967 -9.346 1.00 50.28 111 THR A CA 1
ATOM 828 C C . THR A 1 111 ? 19.112 -14.108 -10.033 1.00 50.28 111 THR A C 1
ATOM 830 O O . THR A 1 111 ? 19.334 -15.095 -10.732 1.00 50.28 111 THR A O 1
ATOM 833 N N . GLY A 1 112 ? 20.039 -13.157 -9.851 1.00 50.38 112 GLY A N 1
ATOM 834 C CA . GLY A 1 112 ? 21.430 -13.265 -10.317 1.00 50.38 112 GLY A CA 1
ATOM 835 C C . GLY A 1 112 ? 21.640 -13.460 -11.832 1.00 50.38 112 GLY A C 1
ATOM 836 O O . GLY A 1 112 ? 22.754 -13.766 -12.255 1.00 50.38 112 GLY A O 1
ATOM 837 N N . GLY A 1 113 ? 20.602 -13.319 -12.667 1.00 56.53 113 GLY A N 1
ATOM 838 C CA . GLY A 1 113 ? 20.693 -13.453 -14.128 1.00 56.53 113 GLY A CA 1
ATOM 839 C C . GLY A 1 113 ? 21.257 -12.196 -14.810 1.00 56.53 113 GLY A C 1
ATOM 840 O O . GLY A 1 113 ? 21.254 -11.126 -14.208 1.00 56.53 113 GLY A O 1
ATOM 841 N N . PRO A 1 114 ? 21.735 -12.255 -16.067 1.00 61.81 114 PRO A N 1
ATOM 842 C CA . PRO A 1 114 ? 22.205 -11.061 -16.776 1.00 61.81 114 PRO A CA 1
ATOM 843 C C . PRO A 1 114 ? 21.071 -10.040 -16.975 1.00 61.81 114 PRO A C 1
ATOM 845 O O . PRO A 1 114 ? 19.912 -10.415 -17.148 1.00 61.81 114 PRO A O 1
ATOM 848 N N . VAL A 1 115 ? 21.393 -8.742 -16.945 1.00 73.56 115 VAL A N 1
ATOM 849 C CA . VAL A 1 115 ? 20.454 -7.689 -17.372 1.00 73.56 115 VAL A CA 1
ATOM 850 C C . VAL A 1 115 ? 20.215 -7.848 -18.876 1.00 73.56 115 VAL A C 1
ATOM 852 O O . VAL A 1 115 ? 21.173 -7.916 -19.645 1.00 73.56 115 VAL A O 1
ATOM 855 N N . VAL A 1 116 ? 18.949 -7.918 -19.295 1.00 81.00 116 VAL A N 1
ATOM 856 C CA . VAL A 1 116 ? 18.556 -8.029 -20.707 1.00 81.00 116 VAL A CA 1
ATOM 857 C C . VAL A 1 116 ? 17.790 -6.775 -21.111 1.00 81.00 116 VAL A C 1
ATOM 859 O O . VAL A 1 116 ? 16.815 -6.408 -20.461 1.00 81.00 116 VAL A O 1
ATOM 862 N N . PHE A 1 117 ? 18.227 -6.147 -22.200 1.00 85.19 117 PHE A N 1
ATOM 863 C CA . PHE A 1 117 ? 17.557 -5.018 -22.838 1.00 85.19 117 PHE A CA 1
ATOM 864 C C . PHE A 1 117 ? 16.705 -5.559 -23.998 1.00 85.19 117 PHE A C 1
ATOM 866 O O . PHE A 1 117 ? 17.272 -6.073 -24.964 1.00 85.19 117 PHE A O 1
ATOM 873 N N . PRO A 1 118 ? 15.363 -5.532 -23.902 1.00 83.44 118 PRO A N 1
ATOM 874 C CA . PRO A 1 118 ? 14.489 -6.265 -24.825 1.00 83.44 118 PRO A CA 1
ATOM 875 C C . PRO A 1 118 ? 14.247 -5.548 -26.161 1.00 83.44 118 PRO A C 1
ATOM 877 O O . PRO A 1 118 ? 13.696 -6.145 -27.082 1.00 83.44 118 PRO A O 1
ATOM 880 N N . CYS A 1 119 ? 14.665 -4.288 -26.282 1.00 87.81 119 CYS A N 1
ATOM 881 C CA . CYS A 1 119 ? 14.572 -3.503 -27.507 1.00 87.81 119 CYS A CA 1
ATOM 882 C C . CYS A 1 119 ? 15.963 -3.296 -28.132 1.00 87.81 119 CYS A C 1
ATOM 884 O O . CYS A 1 119 ? 16.964 -3.286 -27.408 1.00 87.81 119 CYS A O 1
ATOM 886 N N . PRO A 1 120 ? 16.046 -3.080 -29.460 1.00 89.75 120 PRO A N 1
ATOM 887 C CA . PRO A 1 120 ? 17.281 -2.680 -30.122 1.00 89.75 120 PRO A CA 1
ATOM 888 C C . PRO A 1 120 ? 17.958 -1.502 -29.418 1.00 89.75 120 PRO A C 1
ATOM 890 O O . PRO A 1 120 ? 17.333 -0.465 -29.182 1.00 89.75 120 PRO A O 1
ATOM 893 N N . LEU A 1 121 ? 19.240 -1.672 -29.091 1.00 87.62 121 LEU A N 1
ATOM 894 C CA . LEU A 1 121 ? 20.035 -0.622 -28.467 1.00 87.62 121 LEU A CA 1
ATOM 895 C C . LEU A 1 121 ? 20.297 0.505 -29.465 1.00 87.62 121 LEU A C 1
ATOM 897 O O . LEU A 1 121 ? 20.608 0.266 -30.633 1.00 87.62 121 LEU A O 1
ATOM 901 N N . ILE A 1 122 ? 20.199 1.732 -28.975 1.00 81.19 122 ILE A N 1
ATOM 902 C CA . ILE A 1 122 ? 20.642 2.925 -29.681 1.00 81.19 122 ILE A CA 1
ATOM 903 C C . ILE A 1 122 ? 22.081 3.193 -29.253 1.00 81.19 122 ILE A C 1
ATOM 905 O O . ILE A 1 122 ? 22.360 3.312 -28.059 1.00 81.19 122 ILE A O 1
ATOM 909 N N . ASP A 1 123 ? 22.973 3.330 -30.229 1.00 72.25 123 ASP A N 1
ATOM 910 C CA . ASP A 1 123 ? 24.301 3.873 -29.975 1.00 72.25 123 ASP A CA 1
ATOM 911 C C . ASP A 1 123 ? 24.164 5.391 -29.768 1.00 72.25 123 ASP A C 1
ATOM 913 O O . ASP A 1 123 ? 23.710 6.083 -30.690 1.00 72.25 123 ASP A O 1
ATOM 917 N N . PRO A 1 124 ? 24.449 5.937 -28.572 1.00 62.72 124 PRO A N 1
ATOM 918 C CA . PRO A 1 124 ? 24.498 7.381 -28.419 1.00 62.72 124 PRO A CA 1
ATOM 919 C C . PRO A 1 124 ? 25.570 7.922 -29.367 1.00 62.72 124 PRO A C 1
ATOM 921 O O . PRO A 1 124 ? 26.693 7.424 -29.386 1.00 62.72 124 PRO A O 1
ATOM 924 N N . ALA A 1 125 ? 25.246 8.960 -30.141 1.00 58.50 125 ALA A N 1
ATOM 925 C CA . ALA A 1 125 ? 26.268 9.638 -30.930 1.00 58.50 125 ALA A CA 1
ATOM 926 C C . ALA A 1 125 ? 27.430 10.042 -30.000 1.00 58.50 125 ALA A C 1
ATOM 928 O O . ALA A 1 125 ? 27.182 10.524 -28.889 1.00 58.50 125 ALA A O 1
ATOM 929 N N . GLU A 1 126 ? 28.681 9.839 -30.435 1.00 45.94 126 GLU A N 1
ATOM 930 C CA . GLU A 1 126 ? 29.872 10.303 -29.711 1.00 45.94 126 GLU A CA 1
ATOM 931 C C . GLU A 1 126 ? 29.737 11.818 -29.448 1.00 45.94 126 GLU A C 1
ATOM 933 O O . GLU A 1 126 ? 29.960 12.642 -30.334 1.00 45.94 126 GLU A O 1
ATOM 938 N N . GLY A 1 127 ? 29.279 12.195 -28.250 1.00 46.34 127 GLY A N 1
ATOM 939 C CA . GLY A 1 127 ? 28.917 13.584 -27.944 1.00 46.34 127 GLY A CA 1
ATOM 940 C C . GLY A 1 127 ? 28.041 13.824 -26.708 1.00 46.34 127 GLY A C 1
ATOM 941 O O . GLY A 1 127 ? 27.820 14.980 -26.357 1.00 46.34 127 GLY A O 1
ATOM 942 N N . ALA A 1 128 ? 27.570 12.788 -26.003 1.00 49.91 128 ALA A N 1
ATOM 943 C CA . ALA A 1 128 ? 26.737 12.913 -24.794 1.00 49.91 128 ALA A CA 1
ATOM 944 C C . ALA A 1 128 ? 27.505 13.351 -23.518 1.00 49.91 128 ALA A C 1
ATOM 946 O O . ALA A 1 128 ? 27.213 12.889 -22.417 1.00 49.91 128 ALA A O 1
ATOM 947 N N . ASP A 1 129 ? 28.498 14.232 -23.653 1.00 48.53 129 ASP A N 1
ATOM 948 C CA . ASP A 1 129 ? 29.448 14.618 -22.596 1.00 48.53 129 ASP A CA 1
ATOM 949 C C . ASP A 1 129 ? 28.968 15.822 -21.748 1.00 48.53 129 ASP A C 1
ATOM 951 O O . ASP A 1 129 ? 29.773 16.562 -21.187 1.00 48.53 129 ASP A O 1
ATOM 955 N N . MET A 1 130 ? 27.652 16.085 -21.681 1.00 47.50 130 MET A N 1
ATOM 956 C CA . MET A 1 130 ? 27.115 17.349 -21.131 1.00 47.50 130 MET A CA 1
ATOM 957 C C . MET A 1 130 ? 26.211 17.256 -19.893 1.00 47.50 130 MET A C 1
ATOM 959 O O . MET A 1 130 ? 25.773 18.301 -19.416 1.00 47.50 130 MET A O 1
ATOM 963 N N . LEU A 1 131 ? 25.976 16.081 -19.299 1.00 52.38 131 LEU A N 1
ATOM 964 C CA . LEU A 1 131 ? 25.215 15.982 -18.042 1.00 52.38 131 LEU A CA 1
ATOM 965 C C . LEU A 1 131 ? 25.944 15.140 -16.984 1.00 52.38 131 LEU A C 1
ATOM 967 O O . LEU A 1 131 ? 26.626 14.174 -17.332 1.00 52.38 131 LEU A O 1
ATOM 971 N N . PRO A 1 132 ? 25.796 15.457 -15.682 1.00 50.00 132 PRO A N 1
ATOM 972 C CA . PRO A 1 132 ? 26.256 14.571 -14.621 1.00 50.00 132 PRO A CA 1
ATOM 973 C C . PRO A 1 132 ? 25.477 13.250 -14.699 1.00 50.00 132 PRO A C 1
ATOM 975 O O . PRO A 1 132 ? 24.288 13.193 -14.393 1.00 50.00 132 PRO A O 1
ATOM 978 N N . ARG A 1 133 ? 26.154 12.191 -15.148 1.00 55.81 133 ARG A N 1
ATOM 979 C CA . ARG A 1 133 ? 25.589 10.843 -15.284 1.00 55.81 133 ARG A CA 1
ATOM 980 C C . ARG A 1 133 ? 25.505 10.171 -13.904 1.00 55.81 133 ARG A C 1
ATOM 982 O O . ARG A 1 133 ? 26.453 10.320 -13.126 1.00 55.81 133 ARG A O 1
ATOM 989 N N . PRO A 1 134 ? 24.438 9.412 -13.585 1.00 50.38 134 PRO A N 1
ATOM 990 C CA . PRO A 1 134 ? 24.457 8.536 -12.418 1.00 50.38 134 PRO A CA 1
ATOM 991 C C . PRO A 1 134 ? 25.611 7.517 -12.526 1.00 50.38 134 PRO A C 1
ATOM 993 O O . PRO A 1 134 ? 26.049 7.193 -13.642 1.00 50.38 134 PRO A O 1
ATOM 996 N N . PRO A 1 135 ? 26.140 7.013 -11.395 1.00 45.81 135 PRO A N 1
ATOM 997 C CA . PRO A 1 135 ? 27.160 5.969 -11.409 1.00 45.81 135 PRO A CA 1
ATOM 998 C C . PRO A 1 135 ? 26.662 4.760 -12.218 1.00 45.81 135 PRO A C 1
ATOM 1000 O O . PRO A 1 135 ? 25.598 4.226 -11.936 1.00 45.81 135 PRO A O 1
ATOM 1003 N N . GLY A 1 136 ? 27.413 4.331 -13.238 1.00 56.53 136 GLY A N 1
ATOM 1004 C CA . GLY A 1 136 ? 27.049 3.184 -14.089 1.00 56.53 136 GLY A CA 1
ATOM 1005 C C . GLY A 1 136 ? 26.519 3.527 -15.489 1.00 56.53 136 GLY A C 1
ATOM 1006 O O . GLY A 1 136 ? 26.449 2.638 -16.332 1.00 56.53 136 GLY A O 1
ATOM 1007 N N . GLY A 1 137 ? 26.245 4.800 -15.792 1.00 72.00 137 GLY A N 1
ATOM 1008 C CA . GLY A 1 137 ? 25.871 5.238 -17.143 1.00 72.00 137 GLY A CA 1
ATOM 1009 C C . GLY A 1 137 ? 24.367 5.198 -17.424 1.00 72.00 137 GLY A C 1
ATOM 1010 O O . GLY A 1 137 ? 23.561 5.243 -16.509 1.00 72.00 137 GLY A O 1
ATOM 1011 N N . MET A 1 138 ? 23.980 5.188 -18.700 1.00 78.25 138 MET A N 1
ATOM 1012 C CA . MET A 1 138 ? 22.589 5.008 -19.134 1.00 78.25 138 MET A CA 1
ATOM 1013 C C . MET A 1 138 ? 22.585 4.241 -20.459 1.00 78.25 138 MET A C 1
ATOM 1015 O O . MET A 1 138 ? 23.499 4.429 -21.268 1.00 78.25 138 MET A O 1
ATOM 1019 N N . THR A 1 139 ? 21.564 3.424 -20.685 1.00 85.25 139 THR A N 1
ATOM 1020 C CA . THR A 1 139 ? 21.385 2.612 -21.892 1.00 85.25 139 THR A CA 1
ATOM 1021 C C . THR A 1 139 ? 20.157 3.094 -22.651 1.00 85.25 139 THR A C 1
ATOM 1023 O O . THR A 1 139 ? 19.090 3.248 -22.063 1.00 85.25 139 THR A O 1
ATOM 1026 N N . LEU A 1 140 ? 20.304 3.337 -23.953 1.00 85.19 140 LEU A N 1
ATOM 1027 C CA . LEU A 1 140 ? 19.220 3.800 -24.815 1.00 85.19 140 LEU A CA 1
ATOM 1028 C C . LEU A 1 140 ? 18.681 2.651 -25.664 1.00 85.19 140 LEU A C 1
ATOM 1030 O O . LEU A 1 140 ? 19.453 1.856 -26.201 1.00 85.19 140 LEU A O 1
ATOM 1034 N N . MET A 1 141 ? 17.363 2.591 -25.826 1.00 88.94 141 MET A N 1
ATOM 1035 C CA . MET A 1 141 ? 16.692 1.603 -26.669 1.00 88.94 141 MET A CA 1
ATOM 1036 C C . MET A 1 141 ? 15.638 2.240 -27.571 1.00 88.94 141 MET A C 1
ATOM 1038 O O . MET A 1 141 ? 14.975 3.189 -27.158 1.00 88.94 141 MET A O 1
ATOM 1042 N N . LEU A 1 142 ? 15.429 1.675 -28.763 1.00 89.00 142 LEU A N 1
ATOM 1043 C CA . LEU A 1 142 ? 14.308 2.003 -29.648 1.00 89.00 142 LEU A CA 1
ATOM 1044 C C . LEU A 1 142 ? 13.259 0.886 -29.606 1.00 89.00 142 LEU A C 1
ATOM 1046 O O . LEU A 1 142 ? 13.486 -0.201 -30.131 1.00 89.00 142 LEU A O 1
ATOM 1050 N N . CYS A 1 143 ? 12.098 1.155 -29.019 1.00 87.50 143 CYS A N 1
ATOM 1051 C CA . CYS A 1 143 ? 11.004 0.198 -28.888 1.00 87.50 143 CYS A CA 1
ATOM 1052 C C . CYS A 1 143 ? 9.913 0.473 -29.924 1.00 87.50 143 CYS A C 1
ATOM 1054 O O . CYS A 1 143 ? 9.1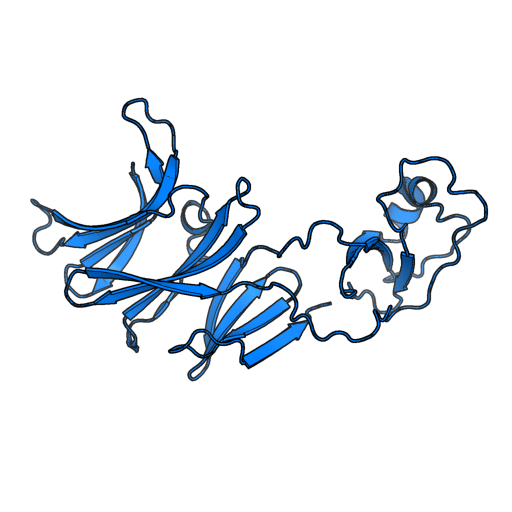18 1.401 -29.775 1.00 87.50 143 CYS A O 1
ATOM 1056 N N . THR A 1 144 ? 9.875 -0.336 -30.987 1.00 85.31 144 THR A N 1
ATOM 1057 C CA . THR A 1 144 ? 8.949 -0.153 -32.121 1.00 85.31 144 THR A CA 1
ATOM 1058 C C . THR A 1 144 ? 7.528 -0.634 -31.855 1.00 85.31 144 THR A C 1
ATOM 1060 O O . THR A 1 144 ? 6.610 -0.192 -32.535 1.00 85.31 144 THR A O 1
ATOM 1063 N N . ASP A 1 145 ? 7.331 -1.482 -30.847 1.00 79.06 145 ASP A N 1
ATOM 1064 C CA . ASP A 1 145 ? 6.011 -2.019 -30.492 1.00 79.06 145 ASP A CA 1
ATOM 1065 C C . ASP A 1 145 ? 5.201 -1.064 -29.589 1.00 79.06 145 ASP A C 1
ATOM 1067 O O . ASP A 1 145 ? 4.137 -1.426 -29.091 1.00 79.06 145 ASP A O 1
ATOM 1071 N N . GLY A 1 146 ? 5.719 0.143 -29.318 1.00 63.94 146 GLY A N 1
ATOM 1072 C CA . GLY A 1 146 ? 5.106 1.127 -28.411 1.00 63.94 146 GLY A CA 1
ATOM 1073 C C . GLY A 1 146 ? 5.082 0.704 -26.936 1.00 63.94 146 GLY A C 1
ATOM 1074 O O . GLY A 1 146 ? 4.471 1.371 -26.099 1.00 63.94 146 GLY A O 1
ATOM 1075 N N . GLY A 1 147 ? 5.737 -0.414 -26.611 1.00 68.75 147 GLY A N 1
ATOM 1076 C CA . GLY A 1 147 ? 5.857 -0.942 -25.258 1.00 68.75 147 GLY A CA 1
ATOM 1077 C C . GLY A 1 147 ? 6.751 -0.088 -24.359 1.00 68.75 147 GLY A C 1
ATOM 1078 O O . GLY A 1 147 ? 7.571 0.700 -24.829 1.00 68.75 147 GLY A O 1
ATOM 1079 N N . HIS A 1 148 ? 6.597 -0.281 -23.049 1.00 76.62 148 HIS A N 1
ATOM 1080 C CA . HIS A 1 148 ? 7.396 0.368 -22.007 1.00 76.62 148 HIS A CA 1
ATOM 1081 C C . HIS A 1 148 ? 8.225 -0.688 -21.254 1.00 76.62 148 HIS A C 1
ATOM 1083 O O . HIS A 1 148 ? 7.939 -0.952 -20.081 1.00 76.62 148 HIS A O 1
ATOM 1089 N N . PRO A 1 149 ? 9.202 -1.336 -21.922 1.00 70.44 149 PRO A N 1
ATOM 1090 C CA . PRO A 1 149 ? 9.878 -2.507 -21.384 1.00 70.44 149 PRO A CA 1
ATOM 1091 C C . PRO A 1 149 ? 10.653 -2.249 -20.108 1.00 70.44 149 PRO A C 1
ATOM 1093 O O . PRO A 1 149 ? 11.565 -1.424 -20.063 1.00 70.44 149 PRO A O 1
ATOM 1096 N N . GLN A 1 150 ? 10.366 -3.054 -19.093 1.00 70.69 150 GLN A N 1
ATOM 1097 C CA . GLN A 1 150 ? 11.140 -3.022 -17.863 1.00 70.69 150 GLN A CA 1
ATOM 1098 C C . GLN A 1 150 ? 12.500 -3.689 -18.069 1.00 70.69 150 GLN A C 1
ATOM 1100 O O . GLN A 1 150 ? 12.597 -4.788 -18.619 1.00 70.69 150 GLN A O 1
ATOM 1105 N N . VAL A 1 151 ? 13.551 -3.046 -17.566 1.00 73.75 151 VAL A N 1
ATOM 1106 C CA . VAL A 1 151 ? 14.904 -3.600 -17.556 1.00 73.75 151 VAL A CA 1
ATOM 1107 C C . VAL A 1 151 ? 15.313 -3.851 -16.111 1.00 73.75 151 VAL A C 1
ATOM 1109 O O . VAL A 1 151 ? 15.167 -2.993 -15.246 1.00 73.75 151 VAL A O 1
ATOM 1112 N N . ARG A 1 152 ? 15.818 -5.055 -15.834 1.00 71.38 152 ARG A N 1
ATOM 1113 C CA . ARG A 1 152 ? 16.271 -5.442 -14.492 1.00 71.38 152 ARG A CA 1
ATOM 1114 C C . ARG A 1 152 ? 17.367 -4.489 -13.998 1.00 71.38 152 ARG A C 1
ATOM 1116 O O . ARG A 1 152 ? 18.268 -4.156 -14.763 1.00 71.38 152 ARG A O 1
ATOM 1123 N N . ASP A 1 153 ? 17.294 -4.083 -12.732 1.00 72.50 153 ASP A N 1
ATOM 1124 C CA . ASP A 1 153 ? 18.200 -3.116 -12.088 1.00 72.50 153 ASP A CA 1
ATOM 1125 C C . ASP A 1 153 ? 18.293 -1.776 -12.827 1.00 72.50 153 ASP A C 1
ATOM 1127 O O . ASP A 1 153 ? 19.326 -1.115 -12.768 1.00 72.50 153 ASP A O 1
ATOM 1131 N N . HIS A 1 154 ? 17.263 -1.399 -13.588 1.00 78.75 154 HIS A N 1
ATOM 1132 C CA . HIS A 1 154 ? 17.218 -0.120 -14.275 1.00 78.75 154 HIS A CA 1
ATOM 1133 C C . HIS A 1 154 ? 15.825 0.491 -14.174 1.00 78.75 154 HIS A C 1
ATOM 1135 O O . HIS A 1 154 ? 14.811 -0.182 -14.360 1.00 78.75 154 HIS A O 1
ATOM 1141 N N . TRP A 1 155 ? 15.771 1.798 -13.959 1.00 75.25 155 TRP A N 1
ATOM 1142 C CA . TRP A 1 155 ? 14.561 2.572 -14.201 1.00 75.25 155 TRP A CA 1
ATOM 1143 C C . TRP A 1 155 ? 14.683 3.246 -15.568 1.00 75.25 155 TRP A C 1
ATOM 1145 O O . TRP A 1 155 ? 15.767 3.682 -15.954 1.00 75.25 155 TRP A O 1
ATOM 1155 N N . CYS A 1 156 ? 13.587 3.299 -16.325 1.00 80.44 156 CYS A N 1
ATOM 1156 C CA . CYS A 1 156 ? 13.597 3.820 -17.690 1.00 80.44 156 CYS A CA 1
ATOM 1157 C C . CYS A 1 156 ? 12.628 4.993 -17.852 1.00 80.44 156 CYS A C 1
ATOM 1159 O O . CYS A 1 156 ? 11.463 4.906 -17.457 1.00 80.44 156 CYS A O 1
ATOM 1161 N N . GLU A 1 157 ? 13.101 6.067 -18.477 1.00 82.69 157 GLU A N 1
ATOM 1162 C CA . GLU A 1 157 ? 12.260 7.138 -19.011 1.00 82.69 157 GLU A CA 1
ATOM 1163 C C . GLU A 1 157 ? 11.919 6.842 -20.467 1.00 82.69 157 GLU A C 1
ATOM 1165 O O . GLU A 1 157 ? 12.775 6.400 -21.231 1.00 82.69 157 GLU A O 1
ATOM 1170 N N . TYR A 1 158 ? 10.673 7.092 -20.862 1.00 85.31 158 TYR A N 1
ATOM 1171 C CA . TYR A 1 158 ? 10.190 6.813 -22.211 1.00 85.31 158 TYR A CA 1
ATOM 1172 C C . TYR A 1 158 ? 9.836 8.117 -22.904 1.00 85.31 15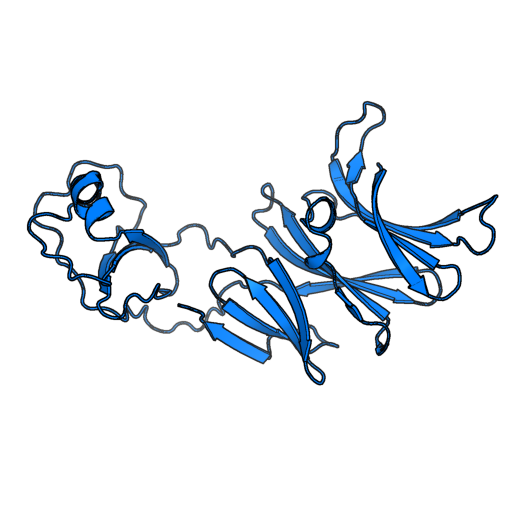8 TYR A C 1
ATOM 1174 O O . TYR A 1 158 ? 9.089 8.922 -22.356 1.00 85.31 158 TYR A O 1
ATOM 1182 N N . MET A 1 159 ? 10.359 8.294 -24.112 1.00 86.38 159 MET A N 1
ATOM 1183 C CA . MET A 1 159 ? 10.161 9.478 -24.935 1.00 86.38 159 MET A CA 1
ATOM 1184 C C . MET A 1 159 ? 9.559 9.087 -26.282 1.00 86.38 159 MET A C 1
ATOM 1186 O O . MET A 1 159 ? 10.098 8.237 -26.993 1.00 86.38 159 MET A O 1
ATOM 1190 N N . ASN A 1 160 ? 8.463 9.732 -26.663 1.00 87.94 160 ASN A N 1
ATOM 1191 C CA . ASN A 1 160 ? 7.901 9.620 -28.006 1.00 87.94 160 ASN A CA 1
ATOM 1192 C C . ASN A 1 160 ? 8.693 10.466 -29.026 1.00 87.94 160 ASN A C 1
ATOM 1194 O O . ASN A 1 160 ? 9.596 11.228 -28.677 1.00 87.94 160 ASN A O 1
ATOM 1198 N N . ALA A 1 161 ? 8.330 10.387 -30.308 1.00 85.81 161 ALA A N 1
ATOM 1199 C CA . ALA A 1 161 ? 9.017 11.117 -31.377 1.00 85.81 161 ALA A CA 1
ATOM 1200 C C . ALA A 1 161 ? 9.037 12.654 -31.204 1.00 85.81 161 ALA A C 1
ATOM 1202 O O . ALA A 1 161 ? 9.928 13.323 -31.729 1.00 85.81 161 ALA A O 1
ATOM 1203 N N . GLU A 1 162 ? 8.052 13.253 -30.529 1.00 86.75 162 GLU A N 1
ATOM 1204 C CA . GLU A 1 162 ? 8.040 14.689 -30.214 1.00 86.75 162 GLU A CA 1
ATOM 1205 C C . GLU A 1 162 ? 8.970 15.020 -29.042 1.00 86.75 162 GLU A C 1
ATOM 1207 O O . GLU A 1 162 ? 9.727 15.989 -29.103 1.00 86.75 162 GLU A O 1
ATOM 1212 N N . GLU A 1 163 ? 8.952 14.196 -27.998 1.00 86.44 163 GLU A N 1
ATOM 1213 C CA . GLU A 1 163 ? 9.813 14.340 -26.822 1.00 86.44 163 GLU A CA 1
ATOM 1214 C C . GLU A 1 163 ? 11.281 14.129 -27.182 1.00 86.44 163 GLU A C 1
ATOM 1216 O O . GLU A 1 163 ? 12.119 14.918 -26.763 1.00 86.44 163 GLU A O 1
ATOM 1221 N N . VAL A 1 164 ? 11.599 13.174 -28.058 1.00 82.00 164 VAL A N 1
ATOM 1222 C CA . VAL A 1 164 ? 12.958 12.996 -28.590 1.00 82.00 164 VAL A CA 1
ATOM 1223 C C . VAL A 1 164 ? 13.413 14.223 -29.382 1.00 82.00 164 VAL A C 1
ATOM 1225 O O . VAL A 1 164 ? 14.551 14.661 -29.241 1.00 82.00 164 VAL A O 1
ATOM 1228 N N . ARG A 1 165 ? 12.531 14.855 -30.168 1.00 81.69 165 ARG A N 1
ATOM 1229 C CA . ARG A 1 165 ? 12.868 16.108 -30.871 1.00 81.69 165 ARG A CA 1
ATOM 1230 C C . ARG A 1 165 ? 13.130 17.275 -29.918 1.00 81.69 165 ARG A C 1
ATOM 1232 O O . ARG A 1 165 ? 13.863 18.192 -30.281 1.00 81.69 165 ARG A O 1
ATOM 1239 N N . ARG A 1 166 ? 12.516 17.260 -28.734 1.00 82.44 166 ARG A N 1
ATOM 1240 C CA . ARG A 1 166 ? 12.568 18.351 -27.755 1.00 82.44 166 ARG A CA 1
ATOM 1241 C C . ARG A 1 166 ? 13.681 18.178 -26.718 1.00 82.44 166 ARG A C 1
ATOM 1243 O O . ARG A 1 166 ? 14.370 19.149 -26.433 1.00 82.44 166 ARG A O 1
ATOM 1250 N N . TYR A 1 167 ? 13.865 16.964 -26.210 1.00 77.62 167 TYR A N 1
ATOM 1251 C CA . TYR A 1 167 ? 14.772 16.620 -25.110 1.00 77.62 167 TYR A CA 1
ATOM 1252 C C . TYR A 1 167 ? 15.826 15.576 -25.495 1.00 77.62 167 TYR A C 1
ATOM 1254 O O . TYR A 1 167 ? 16.766 15.363 -24.744 1.00 77.62 167 TYR A O 1
ATOM 1262 N N . GLY A 1 168 ? 15.740 14.937 -26.668 1.00 70.31 168 GLY A N 1
ATOM 1263 C CA . GLY A 1 168 ? 16.653 13.850 -27.049 1.00 70.31 168 GLY A CA 1
ATOM 1264 C C . GLY A 1 168 ? 18.131 14.248 -27.020 1.00 70.31 168 GLY A C 1
ATOM 1265 O O . GLY A 1 168 ? 18.973 13.452 -26.611 1.00 70.31 168 GLY A O 1
ATOM 1266 N N . MET A 1 169 ? 18.449 15.506 -27.340 1.00 71.44 169 MET A N 1
ATOM 1267 C CA . MET A 1 169 ? 19.810 16.041 -27.216 1.00 71.44 169 MET A CA 1
ATOM 1268 C C . MET A 1 169 ? 20.351 15.996 -25.777 1.00 71.44 169 MET A C 1
ATOM 1270 O O . MET A 1 169 ? 21.544 15.764 -25.603 1.00 71.44 169 MET A O 1
ATOM 1274 N N . GLU A 1 170 ? 19.499 16.149 -24.758 1.00 71.12 170 GLU A N 1
ATOM 1275 C CA . GLU A 1 170 ? 19.885 16.025 -23.341 1.00 71.12 170 GLU A CA 1
ATOM 1276 C C . GLU A 1 170 ? 20.342 14.595 -23.015 1.00 71.12 170 GLU A C 1
ATOM 1278 O O . GLU A 1 170 ? 21.243 14.396 -22.206 1.00 71.12 170 GLU A O 1
ATOM 1283 N N . PHE A 1 171 ? 19.805 13.602 -23.727 1.00 63.78 171 PHE A N 1
ATOM 1284 C CA . PHE A 1 171 ? 20.177 12.193 -23.606 1.00 63.78 171 PHE A CA 1
ATOM 1285 C C . PHE A 1 171 ? 21.184 11.731 -24.680 1.00 63.78 171 PHE A C 1
ATOM 1287 O O . PHE A 1 171 ? 21.405 10.533 -24.838 1.00 63.78 171 PHE A O 1
ATOM 1294 N N . GLY A 1 172 ? 21.794 12.633 -25.460 1.00 67.75 172 GLY A N 1
ATOM 1295 C CA . GLY A 1 172 ? 22.710 12.248 -26.550 1.00 67.75 172 GLY A CA 1
ATOM 1296 C C . GLY A 1 172 ? 22.039 11.517 -27.724 1.00 67.75 172 GLY A C 1
ATOM 1297 O O . GLY A 1 172 ? 22.709 10.928 -28.573 1.00 67.75 172 GLY A O 1
ATOM 1298 N N . VAL A 1 173 ? 20.710 11.563 -27.787 1.00 69.44 173 VAL A N 1
ATOM 1299 C CA . VAL A 1 173 ? 19.872 10.995 -28.844 1.00 69.44 173 VAL A CA 1
ATOM 1300 C C . VAL A 1 173 ? 19.796 12.028 -29.968 1.00 69.44 173 VAL A C 1
ATOM 1302 O O . VAL A 1 173 ? 19.016 12.979 -29.909 1.00 69.44 173 VAL A O 1
ATOM 1305 N N . THR A 1 174 ? 20.634 11.874 -30.996 1.00 67.44 174 THR A N 1
ATOM 1306 C CA . THR A 1 174 ? 20.663 12.781 -32.156 1.00 67.44 174 THR A CA 1
ATOM 1307 C C . THR A 1 174 ? 20.610 12.004 -33.464 1.00 67.44 174 THR A C 1
ATOM 1309 O O . THR A 1 174 ? 21.151 10.909 -33.566 1.00 67.44 174 THR A O 1
ATOM 1312 N N . GLY A 1 175 ? 19.931 12.562 -34.471 1.00 67.81 175 GLY A N 1
ATOM 1313 C CA . GLY A 1 175 ? 19.902 11.980 -35.818 1.00 67.81 175 GLY A CA 1
ATOM 1314 C C . GLY A 1 175 ? 19.144 10.655 -35.949 1.00 67.81 175 GLY A C 1
ATOM 1315 O O . GLY A 1 175 ? 19.319 9.967 -36.950 1.00 67.81 175 GLY A O 1
ATOM 1316 N N . ILE A 1 176 ? 18.308 10.300 -34.969 1.00 72.44 176 ILE A N 1
ATOM 1317 C CA . ILE A 1 176 ? 17.520 9.063 -34.978 1.00 72.44 176 ILE A CA 1
ATOM 1318 C C . ILE A 1 176 ? 16.101 9.362 -35.444 1.00 72.44 176 ILE A C 1
ATOM 1320 O O . ILE A 1 176 ? 15.440 10.260 -34.920 1.00 72.44 176 ILE A O 1
ATOM 1324 N N . GLU A 1 177 ? 15.628 8.594 -36.418 1.00 78.25 177 GLU A N 1
ATOM 1325 C CA . GLU A 1 177 ? 14.235 8.626 -36.840 1.00 78.25 177 GLU A CA 1
ATOM 1326 C C . GLU A 1 177 ? 13.429 7.700 -35.925 1.00 78.25 177 GLU A C 1
ATOM 1328 O O . GLU A 1 177 ? 13.679 6.497 -35.874 1.00 78.25 177 GLU A O 1
ATOM 1333 N N . VAL A 1 178 ? 12.500 8.272 -35.157 1.00 83.88 178 VAL A N 1
ATOM 1334 C CA . VAL A 1 178 ? 11.600 7.522 -34.271 1.00 83.88 178 VAL A CA 1
ATOM 1335 C C . VAL A 1 178 ? 10.293 7.290 -35.032 1.00 83.88 178 VAL A C 1
ATOM 1337 O O . VAL A 1 178 ? 9.584 8.270 -35.284 1.00 83.88 178 VAL A O 1
ATOM 1340 N N . PRO A 1 179 ? 9.971 6.042 -35.428 1.00 85.69 179 PRO A N 1
ATOM 1341 C CA . PRO A 1 179 ? 8.731 5.745 -36.139 1.00 85.69 179 PRO A CA 1
ATOM 1342 C C . PRO A 1 179 ? 7.486 6.166 -35.352 1.00 85.69 179 PRO A C 1
ATOM 1344 O O . PRO A 1 179 ? 7.498 6.232 -34.122 1.00 85.69 179 PRO A O 1
ATOM 1347 N N . GLU A 1 180 ? 6.382 6.414 -36.056 1.00 82.25 180 GLU A N 1
ATOM 1348 C CA . GLU A 1 180 ? 5.094 6.671 -35.410 1.00 82.25 180 GLU A CA 1
ATOM 1349 C C . GLU A 1 180 ? 4.685 5.466 -34.545 1.00 82.25 180 GLU A C 1
ATOM 1351 O O . GLU A 1 180 ? 4.709 4.325 -35.002 1.00 82.25 180 GLU A O 1
ATOM 1356 N N . GLY A 1 181 ? 4.353 5.719 -33.277 1.00 82.69 181 GLY A N 1
ATOM 1357 C CA . GLY A 1 181 ? 4.049 4.675 -32.293 1.00 82.69 181 GLY A CA 1
ATOM 1358 C C . GLY A 1 181 ? 5.271 4.042 -31.615 1.00 82.69 181 GLY A C 1
ATOM 1359 O O . GLY A 1 181 ? 5.090 3.308 -30.648 1.00 82.69 181 GLY A O 1
ATOM 1360 N N . ALA A 1 182 ? 6.497 4.346 -32.054 1.00 87.00 182 ALA A N 1
ATOM 1361 C CA . ALA A 1 182 ? 7.714 3.904 -31.379 1.00 87.00 182 ALA A CA 1
ATOM 1362 C C . ALA A 1 182 ? 8.110 4.845 -30.231 1.00 87.00 182 ALA A C 1
ATOM 1364 O O . ALA A 1 182 ? 7.822 6.045 -30.246 1.00 87.00 182 ALA A O 1
ATOM 1365 N N . MET A 1 183 ? 8.828 4.290 -29.257 1.00 87.88 183 MET A N 1
ATOM 1366 C CA . MET A 1 183 ? 9.332 5.005 -28.085 1.00 87.88 183 MET A CA 1
ATOM 1367 C C . MET A 1 183 ? 10.845 4.825 -27.963 1.00 87.88 183 MET A C 1
ATOM 1369 O O . MET A 1 183 ? 11.369 3.740 -28.217 1.00 87.88 183 MET A O 1
ATOM 1373 N N . VAL A 1 184 ? 11.550 5.870 -27.535 1.00 87.56 184 VAL A N 1
ATOM 1374 C CA . VAL A 1 184 ? 12.938 5.772 -27.072 1.00 87.56 184 VAL A CA 1
ATOM 1375 C C . VAL A 1 184 ? 12.929 5.609 -25.558 1.00 87.56 184 VAL A C 1
ATOM 1377 O O . VAL A 1 184 ? 12.368 6.450 -24.860 1.00 87.56 184 VAL A O 1
ATOM 1380 N N . ALA A 1 185 ? 13.545 4.543 -25.052 1.00 87.50 185 ALA A N 1
ATOM 1381 C CA . ALA A 1 185 ? 13.709 4.317 -23.620 1.00 87.50 185 ALA A CA 1
ATOM 1382 C C . ALA A 1 185 ? 15.134 4.688 -23.187 1.00 87.50 185 ALA A C 1
ATOM 1384 O O . ALA A 1 185 ? 16.098 4.124 -23.705 1.00 87.50 185 ALA A O 1
ATOM 1385 N N . ALA A 1 186 ? 15.266 5.616 -22.241 1.00 84.88 186 ALA A N 1
ATOM 1386 C CA . ALA A 1 186 ? 16.509 5.933 -21.546 1.00 84.88 186 ALA A CA 1
ATOM 1387 C C . ALA A 1 186 ? 16.514 5.225 -20.190 1.00 84.88 186 ALA A C 1
ATOM 1389 O O . ALA A 1 186 ? 15.817 5.639 -19.269 1.00 84.88 186 ALA A O 1
ATOM 1390 N N . CYS A 1 187 ? 17.272 4.135 -20.087 1.00 82.25 187 CYS A N 1
ATOM 1391 C CA . CYS A 1 187 ? 17.343 3.289 -18.902 1.00 82.25 187 CYS A CA 1
ATOM 1392 C C . CYS A 1 187 ? 18.604 3.577 -18.092 1.00 82.25 187 CYS A C 1
ATOM 1394 O O . CYS A 1 187 ? 19.724 3.458 -18.591 1.00 82.25 187 CYS A O 1
ATOM 1396 N N . PHE A 1 188 ? 18.427 3.906 -16.825 1.00 78.69 188 PHE A N 1
ATOM 1397 C CA . PHE A 1 188 ? 19.486 4.240 -15.886 1.00 78.69 188 PHE A CA 1
ATOM 1398 C C . PHE A 1 188 ? 19.639 3.101 -14.884 1.00 78.69 188 PHE A C 1
ATOM 1400 O O . PHE A 1 188 ? 18.611 2.618 -14.407 1.00 78.69 188 PHE A O 1
ATOM 1407 N N . PRO A 1 189 ? 20.871 2.674 -14.552 1.00 76.00 189 PRO A N 1
ATOM 1408 C CA . PRO A 1 189 ? 21.105 1.739 -13.467 1.00 76.00 189 PRO A CA 1
ATOM 1409 C C . PRO A 1 189 ? 20.404 2.244 -12.212 1.00 76.00 189 PRO A C 1
ATOM 1411 O O . PRO A 1 189 ? 20.556 3.400 -11.813 1.00 76.00 189 PRO A O 1
ATOM 1414 N N . ASP A 1 190 ? 19.597 1.378 -11.630 1.00 70.44 190 ASP A N 1
ATOM 14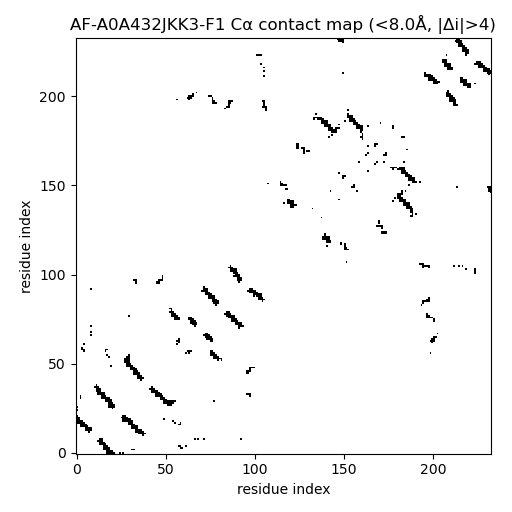15 C CA . ASP A 1 190 ? 18.901 1.635 -10.391 1.00 70.44 190 ASP A CA 1
ATOM 1416 C C . ASP A 1 190 ? 19.904 1.435 -9.254 1.00 70.44 190 ASP A C 1
ATOM 1418 O O . ASP A 1 190 ? 20.040 0.355 -8.684 1.00 70.44 190 ASP A O 1
ATOM 1422 N N . ASP A 1 191 ? 20.667 2.485 -8.954 1.00 55.50 191 ASP A N 1
ATOM 1423 C CA . ASP A 1 191 ? 21.531 2.534 -7.776 1.00 55.50 191 ASP A CA 1
ATOM 1424 C C . ASP A 1 191 ? 20.728 2.694 -6.470 1.00 55.50 191 ASP A C 1
ATOM 1426 O O . ASP A 1 191 ? 21.321 2.698 -5.389 1.00 55.50 191 ASP A O 1
ATOM 1430 N N . ARG A 1 192 ? 19.388 2.804 -6.556 1.00 52.62 192 ARG A N 1
ATOM 1431 C CA . ARG A 1 192 ? 18.484 3.040 -5.418 1.00 52.62 192 ARG A CA 1
ATOM 1432 C C . ARG A 1 192 ? 17.550 1.878 -5.096 1.00 52.62 192 ARG A C 1
ATOM 1434 O O . ARG A 1 192 ? 17.076 1.818 -3.970 1.00 52.62 192 ARG A O 1
ATOM 1441 N N . GLY A 1 193 ? 17.300 0.956 -6.026 1.00 58.28 193 GLY A N 1
ATOM 1442 C CA . GLY A 1 193 ? 16.362 -0.148 -5.807 1.00 58.28 193 GLY A CA 1
ATOM 1443 C C . GLY A 1 193 ? 14.932 0.345 -5.577 1.00 58.28 193 GLY A C 1
ATOM 1444 O O . GLY A 1 193 ? 14.229 -0.184 -4.715 1.00 58.28 193 GLY A O 1
ATOM 1445 N N . TRP A 1 194 ? 14.508 1.387 -6.302 1.00 67.19 194 TRP A N 1
ATOM 1446 C CA . TRP A 1 194 ? 13.211 2.017 -6.066 1.00 67.19 194 TRP A CA 1
ATOM 1447 C C . TRP A 1 194 ? 12.067 1.061 -6.420 1.00 67.19 194 TRP A C 1
ATOM 1449 O O . TRP A 1 194 ? 11.839 0.699 -7.576 1.00 67.19 194 TRP A O 1
ATOM 1459 N N . VAL A 1 195 ? 11.299 0.676 -5.405 1.00 78.62 195 VAL A N 1
ATOM 1460 C CA . VAL A 1 195 ? 10.145 -0.210 -5.565 1.00 78.62 195 VAL A CA 1
ATOM 1461 C C . VAL A 1 195 ? 8.926 0.626 -5.950 1.00 78.62 195 VAL A C 1
ATOM 1463 O O . VAL A 1 195 ? 8.563 1.523 -5.191 1.00 78.62 195 VAL A O 1
ATOM 1466 N N . PRO A 1 196 ? 8.239 0.366 -7.078 1.00 83.44 196 PRO A N 1
ATOM 1467 C CA . PRO A 1 196 ? 7.054 1.135 -7.436 1.00 83.44 196 PRO A CA 1
ATOM 1468 C C . PRO A 1 196 ? 5.935 0.938 -6.397 1.00 83.44 196 PRO A C 1
ATOM 1470 O O . PRO A 1 196 ? 5.688 -0.201 -5.986 1.00 83.44 196 PRO A O 1
ATOM 1473 N N . PRO A 1 197 ? 5.220 2.007 -5.994 1.00 91.62 197 PRO A N 1
ATOM 1474 C CA . PRO A 1 197 ? 4.134 1.905 -5.028 1.00 91.62 197 PRO A CA 1
ATOM 1475 C C . PRO A 1 197 ? 3.020 1.003 -5.550 1.00 91.62 197 PRO A C 1
ATOM 1477 O O . PRO A 1 197 ? 2.611 1.097 -6.708 1.00 91.62 197 PRO A O 1
ATOM 1480 N N . ILE A 1 198 ? 2.522 0.128 -4.677 1.00 96.06 198 ILE A N 1
ATOM 1481 C CA . ILE A 1 198 ? 1.342 -0.678 -4.974 1.00 96.06 198 ILE A CA 1
ATOM 1482 C C . ILE A 1 198 ? 0.134 0.255 -4.999 1.00 96.06 198 ILE A C 1
ATOM 1484 O O . ILE A 1 198 ? -0.109 1.019 -4.071 1.00 96.06 198 ILE A O 1
ATOM 1488 N N . GLU A 1 199 ? -0.627 0.195 -6.080 1.00 96.19 199 GLU A N 1
ATOM 1489 C CA . GLU A 1 199 ? -1.765 1.073 -6.315 1.00 96.19 199 GLU A CA 1
ATOM 1490 C C . GLU A 1 199 ? -3.091 0.365 -6.052 1.00 96.19 199 GLU A C 1
ATOM 1492 O O . GLU A 1 199 ? -4.043 0.999 -5.596 1.00 96.19 199 GLU A O 1
ATOM 1497 N N . ARG A 1 200 ? -3.187 -0.929 -6.372 1.00 97.19 200 ARG A N 1
ATOM 1498 C CA . ARG A 1 200 ? -4.409 -1.726 -6.205 1.00 97.19 200 ARG A CA 1
ATOM 1499 C C . ARG A 1 200 ? -4.075 -3.098 -5.659 1.00 97.19 200 ARG A C 1
ATOM 1501 O O . ARG A 1 200 ? -3.029 -3.661 -5.976 1.00 97.19 200 ARG A O 1
ATOM 1508 N N . THR A 1 201 ? -5.011 -3.641 -4.893 1.00 98.06 201 THR A N 1
ATOM 1509 C CA . THR A 1 201 ? -5.004 -5.043 -4.493 1.00 98.06 201 THR A CA 1
ATOM 1510 C C . THR A 1 201 ? -6.382 -5.648 -4.717 1.00 98.06 201 THR A C 1
ATOM 1512 O O . THR A 1 201 ? -7.395 -4.954 -4.623 1.00 98.06 201 THR A O 1
ATOM 1515 N N . LEU A 1 202 ? -6.420 -6.927 -5.070 1.00 97.00 202 LEU A N 1
ATOM 1516 C CA . LEU A 1 202 ? -7.645 -7.702 -5.209 1.00 97.00 202 LEU A CA 1
ATOM 1517 C C . LEU A 1 202 ? -7.373 -9.174 -4.916 1.00 97.00 202 LEU A C 1
ATOM 1519 O O . LEU A 1 202 ? -6.232 -9.620 -4.948 1.00 97.00 202 LEU A O 1
ATOM 1523 N N . VAL A 1 203 ? -8.434 -9.932 -4.672 1.00 97.88 203 VAL A N 1
ATOM 1524 C CA . VAL A 1 203 ? -8.358 -11.387 -4.528 1.00 97.88 203 VAL A CA 1
ATOM 1525 C C . VAL A 1 203 ? -8.845 -12.042 -5.814 1.00 97.88 203 VAL A C 1
ATOM 1527 O O . VAL A 1 203 ? -9.914 -11.689 -6.320 1.00 97.88 203 VAL A O 1
ATOM 1530 N N . ILE A 1 204 ? -8.072 -12.992 -6.340 1.00 96.44 204 ILE A N 1
ATOM 1531 C CA . ILE A 1 204 ? -8.469 -13.842 -7.470 1.00 96.44 204 ILE A CA 1
ATOM 1532 C C . ILE A 1 204 ? -8.187 -15.290 -7.078 1.00 96.44 204 ILE A C 1
ATOM 1534 O O . ILE A 1 204 ? -7.032 -15.675 -6.916 1.00 96.44 204 ILE A O 1
ATOM 1538 N N . GLY A 1 205 ? -9.243 -16.097 -6.955 1.00 95.06 205 GLY A N 1
ATOM 1539 C CA . GLY A 1 205 ? -9.114 -17.440 -6.388 1.00 95.06 205 GLY A CA 1
ATOM 1540 C C . GLY A 1 205 ? -8.678 -17.356 -4.926 1.00 95.06 205 GLY A C 1
ATOM 1541 O O . GLY A 1 205 ? -9.305 -16.630 -4.155 1.00 95.06 205 GLY A O 1
ATOM 1542 N N . ASP A 1 206 ? -7.598 -18.058 -4.592 1.00 94.31 206 ASP A N 1
ATOM 1543 C CA . ASP A 1 206 ? -7.022 -18.110 -3.242 1.00 94.31 206 ASP A CA 1
ATOM 1544 C C . ASP A 1 206 ? -5.832 -17.141 -3.063 1.00 94.31 206 ASP A C 1
ATOM 1546 O O . ASP A 1 206 ? -5.238 -17.063 -1.989 1.00 94.31 206 ASP A O 1
ATOM 1550 N N . ASP A 1 207 ? -5.497 -16.370 -4.103 1.00 97.50 207 ASP A N 1
ATOM 1551 C CA . ASP A 1 207 ? -4.301 -15.531 -4.137 1.00 97.50 207 ASP A CA 1
ATOM 1552 C C . ASP A 1 207 ? -4.632 -14.048 -3.929 1.00 97.50 207 ASP A C 1
ATOM 1554 O O . ASP A 1 207 ? -5.624 -13.513 -4.448 1.00 97.50 207 ASP A O 1
ATOM 1558 N N . LEU A 1 208 ? -3.739 -13.352 -3.225 1.00 98.25 208 LEU A N 1
ATOM 1559 C CA . LEU A 1 208 ? -3.723 -11.898 -3.139 1.00 98.25 208 LEU A CA 1
ATOM 1560 C C . LEU A 1 208 ? -2.940 -11.334 -4.325 1.00 98.25 208 LEU A C 1
ATOM 1562 O O . LEU A 1 208 ? -1.735 -11.538 -4.447 1.00 98.25 208 LEU A O 1
ATOM 1566 N N . TRP A 1 209 ? -3.618 -10.575 -5.173 1.00 98.12 209 TRP A N 1
ATOM 1567 C CA . TRP A 1 209 ? -3.020 -9.918 -6.324 1.00 98.12 209 TRP A CA 1
ATOM 1568 C C . TRP A 1 209 ? -2.789 -8.439 -6.044 1.00 98.12 209 TRP A C 1
ATOM 1570 O O . TRP A 1 209 ? -3.693 -7.734 -5.594 1.00 98.12 209 TRP A O 1
ATOM 1580 N N . SER A 1 210 ? -1.593 -7.952 -6.359 1.00 97.81 210 SER A N 1
ATOM 1581 C CA . SER A 1 210 ? -1.212 -6.545 -6.261 1.00 97.81 210 SER A CA 1
ATOM 1582 C C . SER A 1 210 ? -0.776 -5.988 -7.610 1.00 97.81 210 SER A C 1
ATOM 1584 O O . SER A 1 210 ? -0.121 -6.652 -8.413 1.00 97.81 210 SER A O 1
ATOM 1586 N N . TYR A 1 211 ? -1.146 -4.738 -7.860 1.00 95.94 211 TYR A N 1
ATOM 1587 C CA . TYR A 1 211 ? -0.799 -3.999 -9.068 1.00 95.94 211 TYR A CA 1
ATOM 1588 C C . TYR A 1 211 ? -0.021 -2.736 -8.705 1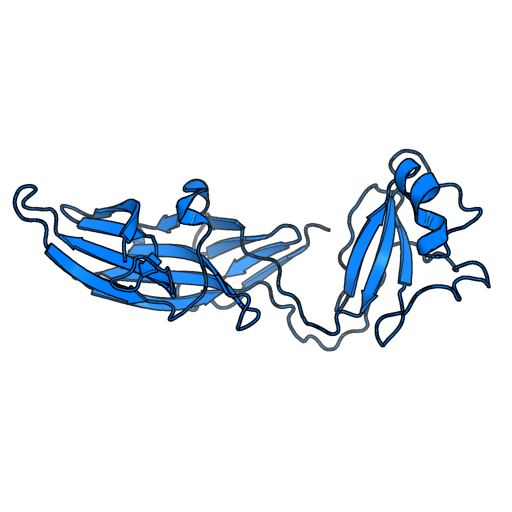.00 95.94 211 TYR A C 1
ATOM 1590 O O . TYR A 1 211 ? -0.435 -1.967 -7.836 1.00 95.94 211 TYR A O 1
ATOM 1598 N N . SER A 1 212 ? 1.077 -2.511 -9.420 1.00 92.12 212 SER A N 1
ATOM 1599 C CA . SER A 1 212 ? 1.759 -1.223 -9.542 1.00 92.12 212 SER A CA 1
ATOM 1600 C C . SER A 1 212 ? 1.960 -0.910 -11.025 1.00 92.12 212 SER A C 1
ATOM 1602 O O . SER A 1 212 ? 1.809 -1.797 -11.867 1.00 92.12 212 SER A O 1
ATOM 1604 N N . ARG A 1 213 ? 2.352 0.329 -11.354 1.00 83.62 213 ARG A N 1
ATOM 1605 C CA . ARG A 1 213 ? 2.540 0.812 -12.737 1.00 83.62 213 ARG A CA 1
ATOM 1606 C C . ARG A 1 213 ? 3.225 -0.180 -13.695 1.00 83.62 213 ARG A C 1
ATOM 1608 O O . ARG A 1 213 ? 2.884 -0.210 -14.871 1.00 83.62 213 ARG A O 1
ATOM 1615 N N . ASN A 1 214 ? 4.171 -0.980 -13.202 1.00 74.25 214 ASN A N 1
ATOM 1616 C CA . ASN A 1 214 ? 5.034 -1.822 -14.036 1.00 74.25 214 ASN A CA 1
ATOM 1617 C C . ASN A 1 214 ? 4.813 -3.329 -13.835 1.00 74.25 214 ASN A C 1
ATOM 1619 O O . ASN A 1 214 ? 5.473 -4.138 -14.489 1.00 74.25 214 ASN A O 1
ATOM 1623 N N . ARG A 1 215 ? 3.945 -3.734 -12.901 1.00 86.06 215 ARG A N 1
ATOM 1624 C CA . ARG A 1 215 ? 3.852 -5.133 -12.475 1.00 86.06 215 ARG A CA 1
ATOM 1625 C C . ARG A 1 215 ? 2.482 -5.477 -11.912 1.00 86.06 215 ARG A C 1
ATOM 1627 O O . ARG A 1 215 ? 1.929 -4.739 -11.100 1.00 86.06 215 ARG A O 1
ATOM 1634 N N . VAL A 1 216 ? 2.028 -6.678 -12.249 1.00 94.06 216 VAL A N 1
ATOM 1635 C CA . VAL A 1 216 ? 1.035 -7.426 -11.478 1.00 94.06 216 VAL A CA 1
ATOM 1636 C C . VAL A 1 216 ? 1.746 -8.574 -10.766 1.00 94.06 216 VAL A C 1
ATOM 1638 O O . VAL A 1 216 ?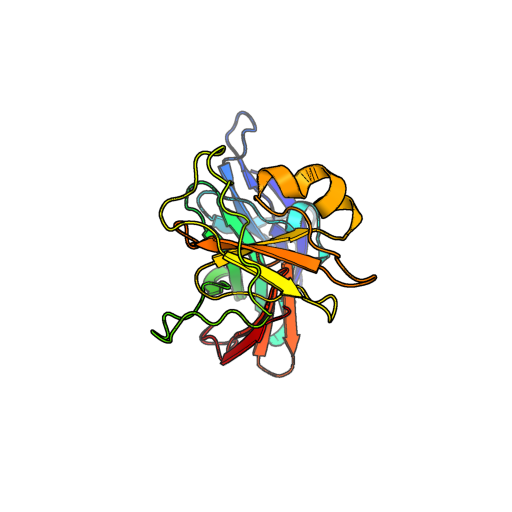 2.578 -9.255 -11.363 1.00 94.06 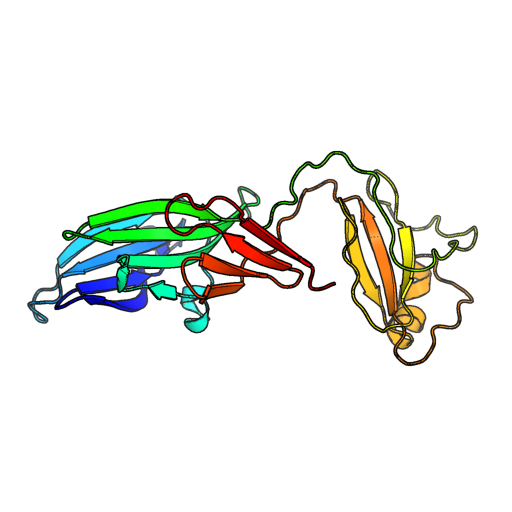216 VAL A O 1
ATOM 1641 N N . GLN A 1 217 ? 1.448 -8.786 -9.493 1.00 94.12 217 GLN A N 1
ATOM 1642 C CA . GLN A 1 217 ? 2.071 -9.823 -8.682 1.00 94.12 217 GLN A CA 1
ATOM 1643 C C . GLN A 1 217 ? 1.004 -10.604 -7.924 1.00 94.12 217 GLN A C 1
ATOM 1645 O O . GLN A 1 217 ? 0.070 -10.003 -7.403 1.00 94.12 217 GLN A O 1
ATOM 1650 N N . ALA A 1 218 ? 1.154 -11.924 -7.873 1.00 97.50 218 ALA A N 1
ATOM 1651 C CA . ALA A 1 218 ? 0.367 -12.796 -7.016 1.00 97.50 218 ALA A CA 1
ATOM 1652 C C . ALA A 1 218 ? 1.188 -13.171 -5.784 1.00 97.50 218 ALA A C 1
ATOM 1654 O O . ALA A 1 218 ? 2.370 -13.521 -5.894 1.00 97.50 218 ALA A O 1
ATOM 1655 N N . ASN A 1 219 ? 0.545 -13.143 -4.628 1.00 97.44 219 ASN A N 1
ATOM 1656 C CA . ASN A 1 219 ? 1.081 -13.578 -3.355 1.00 97.44 219 ASN A CA 1
ATOM 1657 C C . ASN A 1 219 ? 0.110 -14.582 -2.722 1.00 97.44 219 ASN A C 1
ATOM 1659 O O . ASN A 1 219 ? -1.105 -14.395 -2.767 1.00 97.44 219 ASN A O 1
ATOM 1663 N N . ASP A 1 220 ? 0.658 -15.624 -2.104 1.00 96.31 220 ASP A N 1
ATOM 1664 C CA . ASP A 1 220 ? -0.103 -16.569 -1.291 1.00 96.31 220 ASP A CA 1
ATOM 1665 C C . ASP A 1 220 ? -0.760 -15.812 -0.131 1.00 96.31 220 ASP A C 1
ATOM 1667 O O . ASP A 1 220 ? -0.092 -15.052 0.569 1.00 96.31 220 ASP A O 1
ATOM 1671 N N . MET A 1 221 ? -2.064 -15.979 0.073 1.00 93.94 221 MET A N 1
ATOM 1672 C CA . MET A 1 221 ? -2.802 -15.130 1.014 1.00 93.94 221 MET A CA 1
ATOM 1673 C C . MET A 1 221 ? -2.415 -15.366 2.480 1.00 93.94 221 MET A C 1
ATOM 1675 O O . MET A 1 221 ? -2.395 -14.426 3.277 1.00 93.94 221 MET A O 1
ATOM 1679 N N . ALA A 1 222 ? -2.067 -16.605 2.835 1.00 91.38 222 ALA A N 1
ATOM 1680 C CA . ALA A 1 222 ? -1.756 -16.982 4.208 1.00 91.38 222 ALA A CA 1
ATOM 1681 C C . ALA A 1 222 ? -0.319 -16.617 4.604 1.00 91.38 222 ALA A C 1
ATOM 1683 O O . ALA A 1 222 ? -0.071 -16.163 5.722 1.00 91.38 222 ALA A O 1
ATOM 1684 N N . THR A 1 223 ? 0.633 -16.837 3.698 1.00 94.69 223 THR A N 1
ATOM 1685 C CA . THR A 1 223 ? 2.071 -16.658 3.947 1.00 94.69 223 THR A CA 1
ATOM 1686 C C . THR A 1 223 ? 2.620 -15.352 3.392 1.00 94.69 223 THR A C 1
ATOM 1688 O O . THR A 1 223 ? 3.728 -14.962 3.754 1.00 94.69 223 THR A O 1
ATOM 1691 N N . LEU A 1 224 ? 1.874 -14.689 2.503 1.00 96.00 224 LEU A N 1
ATOM 1692 C CA . LEU A 1 224 ? 2.294 -13.525 1.719 1.00 96.00 224 LEU A CA 1
ATOM 1693 C C . LEU A 1 224 ? 3.481 -13.800 0.784 1.00 96.00 224 LEU A C 1
ATOM 1695 O O . LEU A 1 224 ? 4.036 -12.872 0.192 1.00 96.00 224 LEU A O 1
ATOM 1699 N N . THR A 1 225 ? 3.854 -15.069 0.597 1.00 92.38 225 THR A N 1
ATOM 1700 C CA . THR A 1 225 ? 4.941 -15.465 -0.303 1.00 92.38 225 THR A CA 1
ATOM 1701 C C . THR A 1 225 ? 4.583 -15.103 -1.735 1.00 92.38 225 THR A C 1
ATOM 1703 O O . THR A 1 225 ? 3.485 -15.394 -2.198 1.00 92.38 225 THR A O 1
ATOM 1706 N N . ARG A 1 226 ? 5.514 -14.481 -2.459 1.00 91.75 226 ARG A N 1
ATOM 1707 C CA . ARG A 1 226 ? 5.351 -14.193 -3.885 1.00 91.75 226 ARG A CA 1
ATOM 1708 C C . ARG A 1 226 ? 5.238 -15.499 -4.674 1.00 91.75 226 ARG A C 1
ATOM 1710 O O . ARG A 1 226 ? 6.139 -16.329 -4.624 1.00 91.75 226 ARG A O 1
ATOM 1717 N N . LEU A 1 227 ? 4.145 -15.652 -5.414 1.00 91.62 227 LEU A N 1
ATOM 1718 C CA . LEU A 1 227 ? 3.854 -16.825 -6.242 1.00 91.62 227 LEU A CA 1
ATOM 1719 C C . LEU A 1 227 ? 4.174 -16.572 -7.712 1.00 91.62 227 LEU A C 1
ATOM 1721 O O . LEU A 1 227 ? 4.758 -17.418 -8.386 1.00 91.62 227 LEU A O 1
ATOM 1725 N N . GLN A 1 228 ? 3.786 -15.401 -8.214 1.00 88.94 228 GLN A N 1
ATOM 1726 C CA . GLN A 1 228 ? 3.916 -15.065 -9.624 1.00 88.94 228 GLN A CA 1
ATOM 1727 C C . GLN A 1 228 ? 4.156 -13.573 -9.807 1.00 88.94 228 GLN A C 1
ATOM 1729 O O . GLN A 1 228 ? 3.600 -12.743 -9.093 1.00 88.94 228 GLN A O 1
ATOM 1734 N N . VAL A 1 229 ? 4.946 -13.238 -10.824 1.00 85.75 229 VAL A N 1
ATOM 1735 C CA . VAL A 1 229 ? 5.157 -11.872 -11.297 1.00 85.75 229 VAL A CA 1
ATOM 1736 C C . VAL A 1 229 ? 4.820 -11.810 -12.779 1.00 85.75 229 VAL A C 1
ATOM 1738 O O . VAL A 1 229 ? 5.286 -12.629 -13.568 1.00 85.75 229 VAL A O 1
ATOM 1741 N N . VAL A 1 230 ? 4.022 -10.818 -13.156 1.00 85.56 230 VAL A N 1
ATOM 1742 C CA . VAL A 1 230 ? 3.739 -10.446 -14.539 1.00 85.56 230 VAL A CA 1
ATOM 1743 C C . VAL A 1 230 ? 4.215 -9.012 -14.734 1.00 85.56 230 VAL A C 1
ATOM 1745 O O . VAL A 1 230 ? 3.661 -8.078 -14.151 1.00 85.56 230 VAL A O 1
ATOM 1748 N N . SER A 1 231 ? 5.254 -8.834 -15.545 1.00 79.62 231 SER A N 1
ATOM 1749 C CA . SER A 1 231 ? 5.697 -7.505 -15.968 1.00 79.62 231 SER A CA 1
ATOM 1750 C C . SER A 1 231 ? 4.666 -6.902 -16.920 1.00 79.62 231 SER A C 1
ATOM 1752 O O . SER A 1 231 ? 4.207 -7.570 -17.843 1.00 79.62 231 SER A O 1
ATOM 1754 N N . LEU A 1 232 ? 4.297 -5.642 -16.687 1.00 72.69 232 LEU A N 1
ATOM 1755 C CA . LEU A 1 232 ? 3.384 -4.880 -17.550 1.00 72.69 232 LEU A CA 1
ATOM 1756 C C . LEU A 1 232 ? 4.125 -3.978 -18.549 1.00 72.69 232 LEU A C 1
ATOM 1758 O O . LEU A 1 232 ? 3.528 -3.085 -19.150 1.00 72.69 232 LEU A O 1
ATOM 1762 N N . GLY A 1 233 ? 5.423 -4.228 -18.710 1.00 57.94 233 GLY A N 1
ATOM 1763 C CA . GLY A 1 233 ? 6.323 -3.561 -19.634 1.00 57.94 233 GLY A CA 1
ATOM 1764 C C . GLY A 1 233 ? 7.288 -4.558 -20.228 1.00 57.94 233 GLY A C 1
ATOM 1765 O O . GLY A 1 233 ? 8.001 -5.200 -19.421 1.00 57.94 233 GLY A O 1
#

pLDDT: mean 86.19, std 14.0, range [45.81, 98.62]

Radius of gyration: 22.17 Å; Cα contacts (8 Å, |Δi|>4): 529; chains: 1; bounding box: 54×39×59 Å

Sequence (233 aa):
GYSGYLHPVGDGLVLGIGQDATDTGRTTGAKATLFDVSDLDAPTALGTWSAGGGSTSVEWDHRAFLWWAPEQLAVLPFTDWRSDTNAAVVLRIADGTIIEVGRIDHTPDDTGGPVVFPCPLIDPAEGADMLPRPPGGMTLMLCTDGGHPQVRDHWCEYMNAEEVRRYGMEFGVTGIEVPEGAMVAACFPDDRGWVPPIERTLVIGDDLWSYSRNRVQANDMATLTRLQVVSLG

Mean predicted aligned error: 10.76 Å

Nearest PDB structures (foldseek):
  5o51-assembly1_A  TM=3.424E-01  e=2.448E-03  Aspergillus fumigatus Af293
  6i04-assembly2_B  TM=9.362E-01  e=1.014E+00  Homo sapiens
  7mob-assembly1_D  TM=9.096E-01  e=1.842E+00  Homo sapiens
  7mu2-assembly2_C  TM=3.994E-01  e=1.095E-01  Homo sapiens
  7xfr-assembly1_C-2  TM=3.626E-01  e=5.405E-02  Homo sapiens